Protein AF-A0A8H8RIP3-F1 (afdb_monomer_lite)

Secondary structure (DSSP, 8-state):
--SSSSHHHHHHHHHSS-------EEEEEE--SHHHHHHHHHHTTSTT--TTTEEEEEEESS-TT-STTTSS--EEETTSS-TTTHHHHHHHHHHHHHHTTHHHHS--EE--EEEEEE---PPP--S-------------PPPPP---------SPPPGGGTTS-GGGEEEEEEEE-TTTEEE--HHHHHHHHHHHHHTTT-EEEE--

Organism: NCBI:txid602034

Structure (mmCIF, N/CA/C/O backbone):
data_AF-A0A8H8RIP3-F1
#
_entry.id   AF-A0A8H8RIP3-F1
#
loop_
_atom_site.group_PDB
_atom_site.id
_atom_site.type_symbol
_atom_site.label_atom_id
_atom_site.label_alt_id
_atom_site.label_comp_id
_atom_site.label_asym_id
_atom_site.label_entity_id
_atom_site.label_seq_id
_atom_site.pdbx_PDB_ins_code
_atom_site.Cartn_x
_atom_site.Cartn_y
_atom_site.Cartn_z
_atom_site.occupancy
_atom_site.B_iso_or_equiv
_atom_site.auth_seq_id
_atom_site.auth_comp_id
_atom_site.auth_asym_id
_atom_site.auth_atom_id
_atom_site.pdbx_PDB_model_num
ATOM 1 N N . LEU A 1 1 ? 0.221 -29.973 61.304 1.00 43.28 1 LEU A N 1
ATOM 2 C CA . LEU A 1 1 ? 0.291 -28.494 61.340 1.00 43.28 1 LEU A CA 1
ATOM 3 C C . LEU A 1 1 ? 1.099 -27.935 60.151 1.00 43.28 1 LEU A C 1
ATOM 5 O O . LEU A 1 1 ? 1.978 -27.122 60.361 1.00 43.28 1 LEU A O 1
ATOM 9 N N . TYR A 1 2 ? 0.837 -28.376 58.910 1.00 36.09 2 TYR A N 1
ATOM 10 C CA . TYR A 1 2 ? 1.529 -27.854 57.708 1.00 36.09 2 TYR A CA 1
ATOM 11 C C . TYR A 1 2 ? 0.673 -27.900 56.422 1.00 36.09 2 TYR A C 1
ATOM 13 O O . TYR A 1 2 ? 1.186 -27.667 55.337 1.00 36.09 2 TYR A O 1
ATOM 21 N N . LEU A 1 3 ? -0.639 -28.165 56.531 1.00 36.94 3 LEU A N 1
ATOM 22 C CA . LEU A 1 3 ? -1.555 -28.206 55.375 1.00 36.94 3 LEU A CA 1
ATOM 23 C C . LEU A 1 3 ? -2.680 -27.153 55.438 1.00 36.94 3 LEU A C 1
ATOM 25 O O . LEU A 1 3 ? -3.457 -27.027 54.504 1.00 36.94 3 LEU A O 1
ATOM 29 N N . PHE A 1 4 ? -2.748 -26.351 56.507 1.00 36.22 4 PHE A N 1
ATOM 30 C CA . PHE A 1 4 ? -3.805 -25.343 56.697 1.00 36.22 4 PHE A CA 1
ATOM 31 C C . PHE A 1 4 ? -3.356 -23.889 56.456 1.00 36.22 4 PHE A C 1
ATOM 33 O O . PHE A 1 4 ? -4.164 -22.980 56.596 1.00 36.22 4 PHE A O 1
ATOM 40 N N . ILE A 1 5 ? -2.097 -23.650 56.064 1.00 45.91 5 ILE A N 1
ATOM 41 C CA . ILE A 1 5 ? -1.542 -22.287 55.903 1.00 45.91 5 ILE A CA 1
ATOM 42 C C . ILE A 1 5 ? -1.341 -21.892 54.422 1.00 45.91 5 ILE A C 1
ATOM 44 O O . ILE A 1 5 ? -1.165 -20.718 54.119 1.00 45.91 5 ILE A O 1
ATOM 48 N N . ILE A 1 6 ? -1.441 -22.825 53.465 1.00 45.97 6 ILE A N 1
ATOM 49 C CA . ILE A 1 6 ? -1.168 -22.530 52.039 1.00 45.97 6 ILE A CA 1
ATOM 50 C C . ILE A 1 6 ? -2.419 -22.041 51.276 1.00 45.97 6 ILE A C 1
ATOM 52 O O . ILE A 1 6 ? -2.308 -21.311 50.294 1.00 45.97 6 ILE A O 1
ATOM 56 N N . ILE A 1 7 ? -3.624 -22.364 51.753 1.00 49.09 7 ILE A N 1
ATOM 57 C CA . ILE A 1 7 ? -4.881 -22.013 51.068 1.00 49.09 7 ILE A CA 1
ATOM 58 C C . ILE A 1 7 ? -5.239 -20.506 51.146 1.00 49.09 7 ILE A C 1
ATOM 60 O O . ILE A 1 7 ? -5.716 -19.979 50.140 1.00 49.09 7 ILE A O 1
ATOM 64 N N . PRO A 1 8 ? -4.964 -19.747 52.231 1.00 48.91 8 PRO A N 1
ATOM 65 C CA . PRO A 1 8 ? -5.301 -18.320 52.267 1.00 48.91 8 PRO A CA 1
ATOM 66 C C . PRO A 1 8 ? -4.415 -17.460 51.359 1.00 48.91 8 PRO A C 1
ATOM 68 O O . PRO A 1 8 ? -4.855 -16.411 50.899 1.00 48.91 8 PRO A O 1
ATOM 71 N N . HIS A 1 9 ? -3.176 -17.884 51.079 1.00 45.03 9 HIS A N 1
ATOM 72 C CA . HIS A 1 9 ? -2.252 -17.062 50.296 1.00 45.03 9 HIS A CA 1
ATOM 73 C C . HIS A 1 9 ? -2.533 -17.150 48.791 1.00 45.03 9 HIS A C 1
ATOM 75 O O . HIS A 1 9 ? -2.486 -16.135 48.105 1.00 45.03 9 HIS A O 1
ATOM 81 N N . ILE A 1 10 ? -2.945 -18.323 48.299 1.00 49.78 10 ILE A N 1
ATOM 82 C CA . ILE A 1 10 ? -3.313 -18.519 46.888 1.00 49.78 10 ILE A CA 1
ATOM 83 C C . ILE A 1 10 ? -4.629 -17.796 46.551 1.00 49.78 10 ILE A C 1
ATOM 85 O O . ILE A 1 10 ? -4.747 -17.208 45.477 1.00 49.78 10 ILE A O 1
ATOM 89 N N . LEU A 1 11 ? -5.592 -17.750 47.481 1.00 46.31 11 LEU A N 1
ATOM 90 C CA . LEU A 1 11 ? -6.822 -16.969 47.294 1.00 46.31 11 LEU A CA 1
ATOM 91 C C . LEU A 1 11 ? -6.587 -15.453 47.372 1.00 46.31 11 LEU A C 1
ATOM 93 O O . LEU A 1 11 ? -7.218 -14.707 46.628 1.00 46.31 11 LEU A O 1
ATOM 97 N N . TYR A 1 12 ? -5.652 -14.982 48.203 1.00 46.78 12 TYR A N 1
ATOM 98 C CA . TYR A 1 12 ? -5.356 -13.548 48.304 1.00 46.78 12 TYR A CA 1
ATOM 99 C C . TYR A 1 12 ? -4.603 -13.010 47.075 1.00 46.78 12 TYR A C 1
ATOM 101 O O . TYR A 1 12 ? -4.860 -11.892 46.635 1.00 46.78 12 TYR A O 1
ATOM 109 N N . THR A 1 13 ? -3.733 -13.814 46.453 1.00 45.19 13 THR A N 1
ATOM 110 C CA . THR A 1 13 ? -3.074 -13.438 45.190 1.00 45.19 13 THR A CA 1
ATOM 111 C C . THR A 1 13 ? -4.041 -13.472 43.998 1.00 45.19 13 THR A C 1
ATOM 113 O O . THR A 1 13 ? -3.915 -12.641 43.103 1.00 45.19 13 THR A O 1
ATOM 116 N N . ALA A 1 14 ? -5.054 -14.349 44.007 1.00 47.16 14 ALA A N 1
ATOM 117 C CA . ALA A 1 14 ? -6.097 -14.389 42.974 1.00 47.16 14 ALA A CA 1
ATOM 118 C C . ALA A 1 14 ? -7.125 -13.239 43.081 1.00 47.16 14 ALA A C 1
ATOM 120 O O . ALA A 1 14 ? -7.702 -12.840 42.073 1.00 47.16 14 ALA A O 1
ATOM 121 N N . LEU A 1 15 ? -7.330 -12.670 44.277 1.00 45.34 15 LEU A N 1
ATOM 122 C CA . LEU A 1 15 ? -8.179 -11.485 44.484 1.00 45.34 15 LEU A CA 1
ATOM 123 C C . LEU A 1 15 ? -7.449 -10.144 44.270 1.00 45.34 15 LEU A C 1
ATOM 125 O O . LEU A 1 15 ? -8.106 -9.116 44.125 1.00 45.34 15 LEU A O 1
ATOM 129 N N . LEU A 1 16 ? -6.110 -10.141 44.227 1.00 46.44 16 LEU A N 1
ATOM 130 C CA . LEU A 1 16 ? -5.286 -8.947 43.977 1.00 46.44 16 LEU A CA 1
ATOM 131 C C . LEU A 1 16 ? -4.827 -8.779 42.525 1.00 46.44 16 LEU A C 1
ATOM 133 O O . LEU A 1 16 ? -4.276 -7.732 42.187 1.00 46.44 16 LEU A O 1
ATOM 137 N N . THR A 1 17 ? -5.189 -9.691 41.621 1.00 44.69 17 THR A N 1
ATOM 138 C CA . THR A 1 17 ? -5.585 -9.265 40.272 1.00 44.69 17 THR A CA 1
ATOM 139 C C . THR A 1 17 ? -6.930 -8.565 40.385 1.00 44.69 17 THR A C 1
ATOM 141 O O . THR A 1 17 ? -7.955 -9.055 39.919 1.00 44.69 17 THR A O 1
ATOM 144 N N . SER A 1 18 ? -6.910 -7.402 41.046 1.00 45.53 18 SER A N 1
ATOM 145 C CA . SER A 1 18 ? -7.866 -6.347 40.787 1.00 45.53 18 SER A CA 1
ATOM 146 C C . SER A 1 18 ? -7.909 -6.245 39.276 1.00 45.53 18 SER A C 1
ATOM 148 O O . SER A 1 18 ? -6.928 -5.868 38.629 1.00 45.53 18 SER A O 1
ATOM 150 N N . THR A 1 19 ? -9.021 -6.694 38.710 1.00 51.41 19 THR A N 1
ATOM 151 C CA . THR A 1 19 ? -9.497 -6.201 37.440 1.00 51.41 19 THR A CA 1
ATOM 152 C C . THR A 1 19 ? -9.507 -4.690 37.614 1.00 51.41 19 THR A C 1
ATOM 154 O O . THR A 1 19 ? -10.487 -4.134 38.105 1.00 51.41 19 THR A O 1
ATOM 157 N N . MET A 1 20 ? -8.389 -4.022 37.308 1.00 54.53 20 MET A N 1
ATOM 158 C CA . MET A 1 20 ? -8.428 -2.609 36.996 1.00 54.53 20 MET A CA 1
ATOM 159 C C . MET A 1 20 ? -9.410 -2.563 35.844 1.00 54.53 20 MET A C 1
ATOM 161 O O . MET A 1 20 ? -9.073 -2.976 34.732 1.00 54.53 20 MET A O 1
ATOM 165 N N . ALA A 1 21 ? -10.661 -2.220 36.158 1.00 58.78 21 ALA A N 1
ATOM 166 C CA . ALA A 1 21 ? -11.685 -1.977 35.170 1.00 58.78 21 ALA A CA 1
ATOM 167 C C . ALA A 1 21 ? -11.014 -1.057 34.157 1.00 58.78 21 ALA A C 1
ATOM 169 O O . ALA A 1 21 ? -10.489 -0.011 34.540 1.00 58.78 21 ALA A O 1
ATOM 170 N N . SER A 1 22 ? -10.846 -1.528 32.920 1.00 69.69 22 SER A N 1
ATOM 171 C CA . SER A 1 22 ? -10.045 -0.774 31.968 1.00 69.69 22 SER A CA 1
ATOM 172 C C . SER A 1 22 ? -10.778 0.537 31.722 1.00 69.69 22 SER A C 1
ATOM 174 O O . SER A 1 22 ? -11.867 0.530 31.150 1.00 69.69 22 SER A O 1
ATOM 176 N N . GLU A 1 23 ? -10.214 1.632 32.226 1.00 82.81 23 GLU A N 1
ATOM 177 C CA . GLU A 1 23 ? -10.814 2.957 32.120 1.00 82.81 23 GLU A CA 1
ATOM 178 C C . GLU A 1 23 ? -11.164 3.270 30.663 1.00 82.81 23 GLU A C 1
ATOM 180 O O . GLU A 1 23 ? -10.394 2.893 29.770 1.00 82.81 23 GLU A O 1
ATOM 185 N N . PRO A 1 24 ? -12.284 3.963 30.396 1.00 92.44 24 PRO A N 1
ATOM 186 C CA . PRO A 1 24 ? -12.620 4.377 29.047 1.00 92.44 24 PRO A CA 1
ATOM 187 C C . PRO A 1 24 ? -11.463 5.141 28.389 1.00 92.44 24 PRO A C 1
ATOM 189 O O . PRO A 1 24 ? -10.873 6.041 28.992 1.00 92.44 24 PRO A O 1
ATOM 192 N N . ARG A 1 25 ? -11.125 4.803 27.13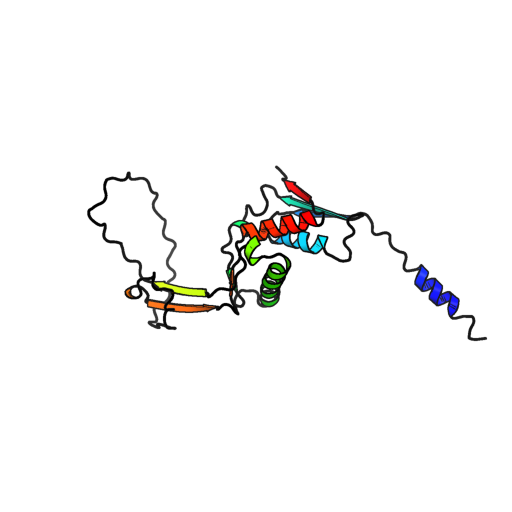8 1.00 94.50 25 ARG A N 1
ATOM 193 C CA . ARG A 1 25 ? -10.029 5.450 26.392 1.00 94.50 25 ARG A CA 1
ATOM 194 C C . ARG A 1 25 ? -10.494 5.956 25.041 1.00 94.50 25 ARG A C 1
ATOM 196 O O . ARG A 1 25 ? -11.087 5.221 24.261 1.00 94.50 25 ARG A O 1
ATOM 203 N N . ASN A 1 26 ? -10.124 7.190 24.730 1.00 96.31 26 ASN A N 1
ATOM 204 C CA . ASN A 1 26 ? -10.329 7.778 23.413 1.00 96.31 26 ASN A CA 1
ATOM 205 C C . ASN A 1 26 ? -8.970 7.920 22.727 1.00 96.31 26 ASN A C 1
ATOM 207 O O . ASN A 1 26 ? -8.120 8.683 23.184 1.00 96.31 26 ASN A O 1
ATOM 211 N N . ILE A 1 27 ? -8.755 7.160 21.655 1.00 97.31 27 ILE A N 1
ATOM 212 C CA . ILE A 1 27 ? -7.523 7.173 20.867 1.00 97.31 27 ILE A CA 1
ATOM 213 C C . ILE A 1 27 ? -7.784 7.993 19.607 1.00 97.31 27 ILE A C 1
ATOM 215 O O . ILE A 1 27 ? -8.621 7.633 18.779 1.00 97.31 27 ILE A O 1
ATOM 219 N N . VAL A 1 28 ? -7.056 9.094 19.456 1.00 97.88 28 VAL A N 1
ATOM 220 C CA . VAL A 1 28 ? -7.146 9.958 18.276 1.00 97.88 28 VAL A CA 1
ATOM 221 C C . VAL A 1 28 ? -5.868 9.812 17.461 1.00 97.88 28 VAL A C 1
ATOM 223 O O . VAL A 1 28 ? -4.770 10.020 17.972 1.00 97.88 28 VAL A O 1
ATOM 226 N N . ILE A 1 29 ? -6.018 9.441 16.194 1.00 98.19 29 ILE A N 1
ATOM 227 C CA . ILE A 1 29 ? -4.931 9.291 15.228 1.00 98.19 29 ILE A CA 1
ATOM 228 C C . ILE A 1 29 ? -4.989 10.488 14.286 1.00 98.19 29 ILE A C 1
ATOM 230 O O . ILE A 1 29 ? -5.973 10.659 13.570 1.00 98.19 29 ILE A O 1
ATOM 234 N N . ILE A 1 30 ? -3.943 11.312 14.292 1.00 97.50 30 ILE A N 1
ATOM 235 C CA . ILE A 1 30 ? -3.851 12.499 13.437 1.00 97.50 30 ILE A CA 1
ATOM 236 C C . ILE A 1 30 ? -3.173 12.116 12.119 1.00 97.50 30 ILE A C 1
ATOM 238 O O . ILE A 1 30 ? -1.995 11.759 12.104 1.00 97.50 30 ILE A O 1
ATOM 242 N N . GLY A 1 31 ? -3.921 12.206 11.022 1.00 97.25 31 GLY A N 1
ATOM 243 C CA . GLY A 1 31 ? -3.466 11.930 9.662 1.00 97.25 31 GLY A CA 1
ATOM 244 C C . GLY A 1 31 ? -4.113 10.686 9.048 1.00 97.25 31 GLY A C 1
ATOM 245 O O . GLY A 1 31 ? -3.949 9.565 9.528 1.00 97.25 31 GLY A O 1
ATOM 246 N N . GLY A 1 32 ? -4.782 10.880 7.912 1.00 97.50 32 GLY A N 1
ATOM 247 C CA . GLY A 1 32 ? -5.432 9.855 7.090 1.00 97.50 32 GLY A CA 1
ATOM 248 C C . GLY A 1 32 ? -4.507 9.191 6.065 1.00 97.50 32 GLY A C 1
ATOM 249 O O . GLY A 1 32 ? -4.971 8.701 5.036 1.00 97.50 32 GLY A O 1
ATOM 250 N N . GLY A 1 33 ? -3.193 9.221 6.298 1.00 98.38 33 GLY A N 1
ATOM 251 C CA . GLY A 1 33 ? -2.198 8.519 5.483 1.00 98.38 33 GLY A CA 1
ATOM 252 C C . GLY A 1 33 ? -2.060 7.046 5.872 1.00 98.38 33 GLY A C 1
ATOM 253 O O . GLY A 1 33 ? -2.702 6.574 6.812 1.00 98.38 33 GLY A O 1
ATOM 254 N N . ILE A 1 34 ? -1.174 6.316 5.185 1.00 98.19 34 ILE A N 1
ATOM 255 C CA . ILE A 1 34 ? -1.037 4.867 5.392 1.00 98.19 34 ILE A CA 1
ATOM 256 C C . ILE A 1 34 ? -0.670 4.513 6.834 1.00 98.19 34 ILE A C 1
ATOM 258 O O . ILE A 1 34 ? -1.244 3.582 7.377 1.00 98.19 34 ILE A O 1
ATOM 262 N N . ILE A 1 35 ? 0.204 5.292 7.482 1.00 98.12 35 ILE A N 1
ATOM 263 C CA . ILE A 1 35 ? 0.600 5.061 8.879 1.00 98.12 35 ILE A CA 1
ATOM 264 C C . ILE A 1 35 ? -0.593 5.202 9.828 1.00 98.12 35 ILE A C 1
ATOM 266 O O . ILE A 1 35 ? -0.771 4.371 10.716 1.00 98.12 35 ILE A O 1
ATOM 270 N N . GLY A 1 36 ? -1.433 6.222 9.638 1.00 98.31 36 GLY A N 1
ATOM 271 C CA . GLY A 1 36 ? -2.620 6.414 10.470 1.00 98.31 36 GLY A CA 1
ATOM 272 C C . GLY A 1 36 ? -3.662 5.318 10.243 1.00 98.31 36 GLY A C 1
ATOM 273 O O . GLY A 1 36 ? -4.177 4.738 11.199 1.00 98.31 36 GLY A O 1
ATOM 274 N N . CYS A 1 37 ? -3.907 4.966 8.980 1.00 98.50 37 CYS A N 1
ATOM 275 C CA . CYS A 1 37 ? -4.878 3.938 8.609 1.00 98.50 37 CYS A CA 1
ATOM 276 C C . CYS A 1 37 ? -4.460 2.538 9.086 1.00 98.50 37 CYS A C 1
ATOM 278 O O . CYS A 1 37 ? -5.285 1.806 9.631 1.00 98.50 37 CYS A O 1
ATOM 280 N N . THR A 1 38 ? -3.183 2.162 8.949 1.00 98.50 38 THR A N 1
ATOM 281 C CA . THR A 1 38 ? -2.686 0.870 9.450 1.00 98.50 38 THR A CA 1
ATOM 282 C C . THR A 1 38 ? -2.640 0.835 10.974 1.00 98.50 38 THR A C 1
ATOM 284 O O . THR A 1 38 ? -2.994 -0.184 11.562 1.00 98.50 38 THR A O 1
ATOM 287 N N . SER A 1 39 ? -2.298 1.948 11.634 1.00 98.56 39 SER A N 1
ATOM 288 C CA . SER A 1 39 ? -2.378 2.048 13.097 1.00 98.56 39 SER A CA 1
ATOM 289 C C . SER A 1 39 ? -3.802 1.785 13.588 1.00 98.56 39 SER A C 1
ATOM 291 O O . SER A 1 39 ? -4.000 0.961 14.477 1.00 98.56 39 SER A O 1
ATOM 293 N N . ALA A 1 40 ? -4.811 2.409 12.972 1.00 98.50 40 ALA A N 1
ATOM 294 C CA . ALA A 1 40 ? -6.214 2.162 13.303 1.00 98.50 40 ALA A CA 1
ATOM 295 C C . ALA A 1 40 ? -6.627 0.702 13.038 1.00 98.50 40 ALA A C 1
ATOM 297 O O . ALA A 1 40 ? -7.287 0.077 13.872 1.00 98.50 40 ALA A O 1
ATOM 298 N N . TYR A 1 41 ? -6.203 0.136 11.905 1.00 98.62 41 TYR A N 1
ATOM 299 C CA . TYR A 1 41 ? -6.467 -1.258 11.548 1.00 98.62 41 TYR A CA 1
ATOM 300 C C . TYR A 1 41 ? -5.936 -2.241 12.600 1.00 98.62 41 TYR A C 1
ATOM 302 O O . TYR A 1 41 ? -6.672 -3.131 13.029 1.00 98.62 41 TYR A O 1
ATOM 310 N N . PHE A 1 42 ? -4.688 -2.075 13.047 1.00 98.50 42 PHE A N 1
ATOM 311 C CA . PHE A 1 42 ? -4.096 -2.968 14.045 1.00 98.50 42 PHE A CA 1
ATOM 312 C C . PHE A 1 42 ? -4.631 -2.703 15.454 1.00 98.50 42 PHE A C 1
ATOM 31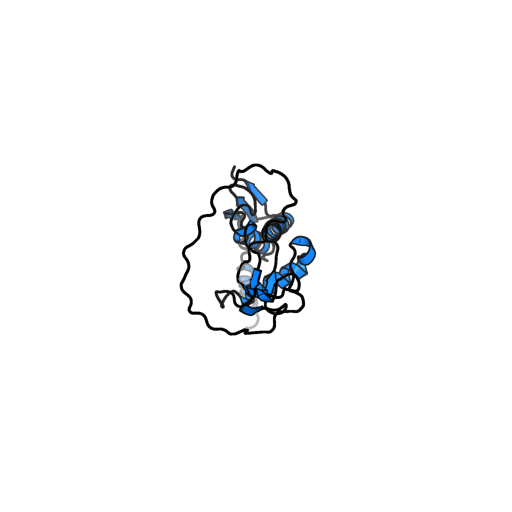4 O O . PHE A 1 42 ? -4.852 -3.653 16.201 1.00 98.50 42 PHE A O 1
ATOM 321 N N . LEU A 1 43 ? -4.908 -1.445 15.816 1.00 98.12 43 LEU A N 1
ATOM 322 C CA . LEU A 1 43 ? -5.485 -1.113 17.121 1.00 98.12 43 LEU A CA 1
ATOM 323 C C . LEU A 1 43 ? -6.884 -1.708 17.299 1.00 98.12 43 LEU A C 1
ATOM 325 O O . LEU A 1 43 ? -7.161 -2.271 18.352 1.00 98.12 43 LEU A O 1
ATOM 329 N N . THR A 1 44 ? -7.736 -1.662 16.271 1.00 97.81 44 THR A N 1
ATOM 330 C CA . THR A 1 44 ? -9.083 -2.272 16.316 1.00 97.81 44 THR A CA 1
ATOM 331 C C . THR A 1 44 ? -9.067 -3.799 16.452 1.00 97.81 44 THR A C 1
ATOM 333 O O . THR A 1 44 ? -10.079 -4.393 16.809 1.00 97.81 44 THR A O 1
ATOM 336 N N . ARG A 1 45 ? -7.925 -4.445 16.194 1.00 97.12 45 ARG A N 1
ATOM 337 C CA . ARG A 1 45 ? -7.727 -5.904 16.282 1.00 97.12 45 ARG A CA 1
ATOM 338 C C . ARG A 1 45 ? -6.835 -6.317 17.452 1.00 97.12 45 ARG A C 1
ATOM 340 O O . ARG A 1 45 ? -6.522 -7.495 17.607 1.00 97.12 45 ARG A O 1
ATOM 347 N N . HIS A 1 46 ? -6.393 -5.364 18.266 1.00 96.56 46 HIS A N 1
ATOM 348 C CA . HIS A 1 46 ? -5.509 -5.650 19.383 1.00 96.56 46 HIS A CA 1
ATOM 349 C C . HIS A 1 46 ? -6.277 -6.389 20.500 1.00 96.56 46 HIS A C 1
ATOM 351 O O . HIS A 1 46 ? -7.389 -5.977 20.821 1.00 96.56 46 HIS A O 1
ATOM 357 N N . PRO A 1 47 ? -5.705 -7.408 21.175 1.00 96.19 47 PRO A N 1
ATOM 358 C CA . PRO A 1 47 ? -6.403 -8.148 22.238 1.00 96.19 47 PRO A CA 1
ATOM 359 C C . PRO A 1 47 ? -6.901 -7.285 23.407 1.00 96.19 47 PRO A C 1
ATOM 361 O O . PRO A 1 47 ? -7.864 -7.634 24.077 1.00 96.19 47 PRO A O 1
ATOM 364 N N . ALA A 1 48 ? -6.245 -6.146 23.653 1.00 93.81 48 ALA A N 1
ATOM 365 C CA . ALA A 1 48 ? -6.661 -5.176 24.671 1.00 93.81 48 ALA A CA 1
ATOM 366 C C . ALA A 1 48 ? -7.682 -4.137 24.166 1.00 93.81 48 ALA A C 1
ATOM 368 O O . ALA A 1 48 ? -8.081 -3.255 24.924 1.00 93.81 48 ALA A O 1
ATOM 369 N N . PHE A 1 49 ? -8.075 -4.169 22.891 1.00 93.88 49 PHE A N 1
ATOM 370 C CA . PHE A 1 49 ? -9.112 -3.285 22.375 1.00 93.88 49 PHE A CA 1
ATOM 371 C C . PHE A 1 49 ? -10.488 -3.815 22.778 1.00 93.88 49 PHE A C 1
ATOM 373 O O . PHE A 1 49 ? -10.889 -4.905 22.384 1.00 93.88 49 PHE A O 1
ATOM 380 N N . ASN A 1 50 ? -11.215 -3.031 23.575 1.00 93.81 50 ASN A N 1
ATOM 381 C CA . ASN A 1 50 ? -12.584 -3.325 23.962 1.00 93.81 50 ASN A CA 1
ATOM 382 C C . ASN A 1 50 ? -13.487 -2.229 23.382 1.00 93.81 50 ASN A C 1
ATOM 384 O O . ASN A 1 50 ? -13.443 -1.114 23.896 1.00 93.81 50 ASN A O 1
ATOM 388 N N . PRO A 1 51 ? -14.325 -2.506 22.370 1.00 92.88 51 PRO A N 1
ATOM 389 C CA . PRO A 1 51 ? -15.162 -1.485 21.735 1.00 92.88 51 PRO A CA 1
ATOM 390 C C . PRO A 1 51 ? -16.229 -0.881 22.666 1.00 92.88 51 PRO A C 1
ATOM 392 O O . PRO A 1 51 ? -16.803 0.152 22.337 1.00 92.88 51 PRO A O 1
ATOM 395 N N . SER A 1 52 ? -16.490 -1.486 23.833 1.00 93.69 52 SER A N 1
ATOM 396 C CA . SER A 1 52 ? -17.389 -0.917 24.852 1.00 93.69 52 SER A CA 1
ATOM 397 C C . SER A 1 52 ? -16.712 0.146 25.725 1.00 93.69 52 SER A C 1
ATOM 399 O O . SER A 1 52 ? -17.399 0.919 26.385 1.00 93.69 52 SER A O 1
ATOM 401 N N . LEU A 1 53 ? -15.375 0.175 25.758 1.00 95.06 53 LEU A N 1
ATOM 402 C CA . LEU A 1 53 ? -14.582 1.056 26.629 1.00 95.06 53 LEU A CA 1
ATOM 403 C C . LEU A 1 53 ? -13.633 1.956 25.830 1.00 95.06 53 LEU A C 1
ATOM 405 O O . LEU A 1 53 ? -13.297 3.056 26.261 1.00 95.06 53 LEU A O 1
ATOM 409 N N . HIS A 1 54 ? -13.187 1.507 24.663 1.00 95.75 54 HIS A N 1
ATOM 410 C CA . HIS A 1 54 ? -12.203 2.182 23.835 1.00 95.75 54 HIS A CA 1
ATOM 411 C C . HIS A 1 54 ? -12.843 2.679 22.540 1.00 95.75 54 HIS A C 1
ATOM 413 O O . HIS A 1 54 ? -13.579 1.955 21.874 1.00 95.75 54 HIS A O 1
ATO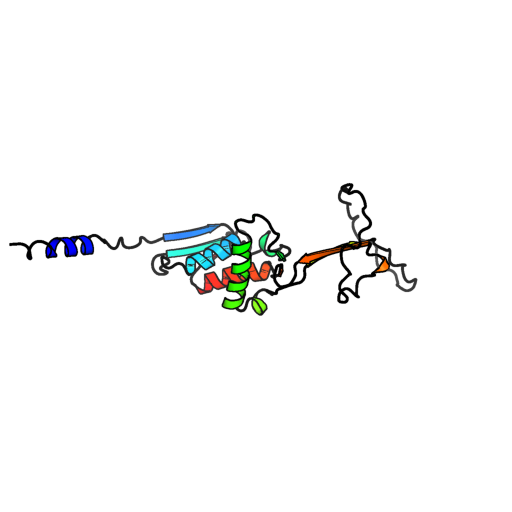M 419 N N . SER A 1 55 ? -12.500 3.901 22.143 1.00 97.12 55 SER A N 1
ATOM 420 C CA . SER A 1 55 ? -12.849 4.463 20.842 1.00 97.12 55 SER A CA 1
ATOM 421 C C . SER A 1 55 ? -11.586 4.833 20.063 1.00 97.12 55 SER A C 1
ATOM 423 O O . SER A 1 55 ? -10.586 5.252 20.647 1.00 97.12 55 SER A O 1
ATOM 425 N N . ILE A 1 56 ? -11.620 4.661 18.739 1.00 98.38 56 ILE A N 1
ATOM 426 C CA . ILE A 1 56 ? -10.538 5.054 17.827 1.00 98.38 56 ILE A CA 1
ATOM 427 C C . ILE A 1 56 ? -11.120 6.005 16.785 1.00 98.38 56 ILE A C 1
ATOM 429 O O . ILE A 1 56 ? -12.093 5.661 16.114 1.00 98.38 56 ILE A O 1
ATOM 433 N N . THR A 1 57 ? -10.521 7.186 16.641 1.00 98.12 57 THR A N 1
ATOM 434 C CA . THR A 1 57 ? -10.903 8.180 15.629 1.00 98.12 57 THR A CA 1
ATOM 435 C C . THR A 1 57 ? -9.692 8.561 14.788 1.00 98.12 57 THR A C 1
ATOM 437 O O . THR A 1 57 ? -8.691 9.029 15.326 1.00 98.12 57 THR A O 1
ATOM 440 N N . ILE A 1 58 ? -9.789 8.387 13.472 1.00 98.38 58 ILE A N 1
ATOM 441 C CA . ILE A 1 58 ? -8.844 8.935 12.495 1.00 98.38 58 ILE A CA 1
ATOM 442 C C . ILE A 1 58 ? -9.307 10.354 12.158 1.00 98.38 58 ILE A C 1
ATOM 444 O O . ILE A 1 58 ? -10.410 10.535 11.640 1.00 98.38 58 ILE A O 1
ATOM 448 N N . LEU A 1 59 ? -8.481 11.351 12.460 1.00 97.56 59 LEU A N 1
ATOM 449 C CA . LEU A 1 59 ? -8.727 12.749 12.123 1.00 97.56 59 LEU A CA 1
ATOM 450 C C . LEU A 1 59 ? -7.825 13.150 10.956 1.00 97.56 59 LEU A C 1
ATOM 452 O O . LEU A 1 59 ? -6.601 13.102 11.068 1.00 97.56 59 LEU A O 1
ATOM 456 N N . GLU A 1 60 ? -8.427 13.556 9.846 1.00 96.31 60 GLU A N 1
ATOM 457 C CA . GLU A 1 60 ? -7.729 14.029 8.650 1.00 96.31 60 GLU A CA 1
ATOM 458 C C . GLU A 1 60 ? -8.283 15.402 8.260 1.00 96.31 60 GLU A C 1
ATOM 460 O O . GLU A 1 60 ? -9.481 15.642 8.367 1.00 96.31 60 GLU A O 1
ATOM 465 N N . ALA A 1 61 ? -7.415 16.321 7.837 1.00 94.69 61 ALA A N 1
ATOM 466 C CA . ALA A 1 61 ? -7.833 17.670 7.464 1.00 94.69 61 ALA A CA 1
ATOM 467 C C . ALA A 1 61 ? -8.576 17.697 6.125 1.00 94.69 61 ALA A C 1
ATOM 469 O O . ALA A 1 61 ? -9.398 18.572 5.896 1.00 94.69 61 ALA A O 1
ATOM 470 N N . THR A 1 62 ? -8.256 16.764 5.232 1.00 93.25 62 THR A N 1
ATOM 471 C CA . THR A 1 62 ? -8.789 16.717 3.869 1.00 93.25 62 THR A CA 1
ATOM 472 C C . THR A 1 62 ? -9.593 15.438 3.646 1.00 93.25 62 THR A C 1
ATOM 474 O O . THR A 1 62 ? -10.726 15.315 4.095 1.00 93.25 62 THR A O 1
ATOM 477 N N . SER A 1 63 ? -9.009 14.447 2.982 1.00 94.75 63 SER A N 1
ATOM 478 C CA . SER A 1 63 ? -9.592 13.127 2.790 1.00 94.75 63 SER A CA 1
ATOM 479 C C . SER A 1 63 ? -8.540 12.059 3.050 1.00 94.75 63 SER A C 1
ATOM 481 O O . SER A 1 63 ? -7.339 12.294 2.883 1.00 94.75 63 SER A O 1
ATOM 483 N N . ILE A 1 64 ? -8.987 10.856 3.413 1.00 97.38 64 ILE A N 1
ATOM 484 C CA . ILE A 1 64 ? -8.098 9.696 3.523 1.00 97.38 64 ILE A CA 1
ATOM 485 C C . ILE A 1 64 ? -7.288 9.553 2.226 1.00 97.38 64 ILE A C 1
ATOM 487 O O . ILE A 1 64 ? -7.821 9.700 1.125 1.00 97.38 64 ILE A O 1
ATOM 491 N N . ALA A 1 65 ? -5.988 9.293 2.372 1.00 96.8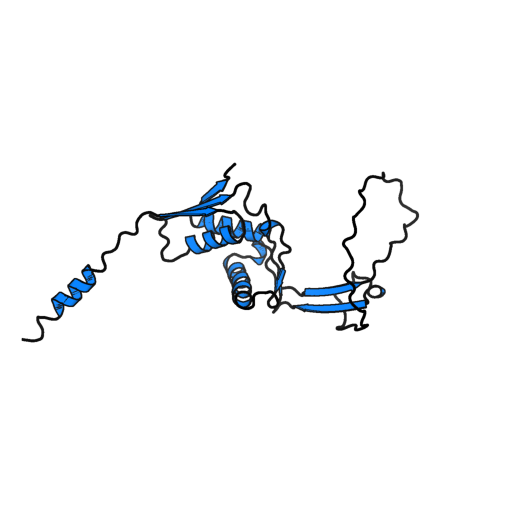8 65 ALA A N 1
ATOM 492 C CA . ALA A 1 65 ? -5.040 9.112 1.276 1.00 96.88 65 ALA A CA 1
ATOM 493 C C . ALA A 1 65 ? -4.849 10.315 0.317 1.00 96.88 65 ALA A C 1
ATOM 495 O O . ALA A 1 65 ? -4.270 10.134 -0.751 1.00 96.88 65 ALA A O 1
ATOM 496 N N . SER A 1 66 ? -5.251 11.544 0.660 1.00 95.75 66 SER A N 1
ATOM 497 C CA . SER A 1 66 ? -5.082 12.726 -0.220 1.00 95.75 66 SER A CA 1
ATOM 498 C C . SER A 1 66 ? -3.618 13.169 -0.428 1.00 95.75 66 SER A C 1
ATOM 500 O O . SER A 1 66 ? -3.279 13.816 -1.428 1.00 95.75 66 SER A O 1
ATOM 502 N N . GLY A 1 67 ? -2.750 12.844 0.535 1.00 95.06 67 GLY A N 1
ATOM 503 C CA . GLY A 1 67 ? -1.351 13.263 0.591 1.00 95.06 67 GLY A CA 1
ATOM 504 C C . GLY A 1 67 ? -0.366 12.261 -0.019 1.00 95.06 67 GLY A C 1
ATOM 505 O O . GLY A 1 67 ? -0.646 11.585 -1.009 1.00 95.06 67 GLY A O 1
ATOM 506 N N . ALA A 1 68 ? 0.817 12.157 0.596 1.00 96.81 68 ALA A N 1
ATOM 507 C CA . ALA A 1 68 ? 1.925 11.336 0.099 1.00 96.81 68 ALA A CA 1
ATOM 508 C C . ALA A 1 68 ? 1.546 9.858 -0.105 1.00 96.81 68 ALA A C 1
ATOM 510 O O . ALA A 1 68 ? 1.912 9.263 -1.114 1.00 96.81 68 ALA A O 1
ATOM 511 N N . SER A 1 69 ? 0.780 9.267 0.820 1.00 97.31 69 SER A N 1
ATOM 512 C CA . SER A 1 69 ? 0.445 7.838 0.768 1.00 97.31 69 SER A CA 1
ATOM 513 C C . SER A 1 69 ? -0.446 7.452 -0.410 1.00 97.31 69 SER A C 1
ATOM 515 O O . SER A 1 69 ? -0.272 6.363 -0.940 1.00 97.31 69 SER A O 1
ATOM 517 N N . GLY A 1 70 ? -1.366 8.315 -0.855 1.00 96.81 70 GLY A N 1
ATOM 518 C CA . GLY A 1 70 ? -2.194 8.010 -2.026 1.00 96.81 70 GLY A CA 1
ATOM 519 C C . GLY A 1 70 ? -1.500 8.272 -3.359 1.00 96.81 70 GLY A C 1
ATOM 520 O O . GLY A 1 70 ? -1.881 7.679 -4.363 1.00 96.81 70 GLY A O 1
ATOM 521 N N . LYS A 1 71 ? -0.464 9.120 -3.360 1.00 97.31 71 LYS A N 1
ATOM 522 C CA . LYS A 1 71 ? 0.272 9.563 -4.557 1.00 97.31 71 LYS A CA 1
ATOM 523 C C . LYS A 1 71 ? 1.634 8.876 -4.743 1.00 97.31 71 LYS A C 1
ATOM 525 O O . LYS A 1 71 ? 2.391 9.259 -5.629 1.00 97.31 71 LYS A O 1
ATOM 530 N N . ALA A 1 72 ? 1.974 7.903 -3.897 1.00 96.69 72 ALA A N 1
ATOM 531 C CA . ALA A 1 72 ? 3.231 7.161 -3.992 1.00 96.69 72 ALA A CA 1
ATOM 532 C C . ALA A 1 72 ? 3.296 6.269 -5.254 1.00 96.69 72 ALA A C 1
ATOM 534 O O . ALA A 1 72 ? 2.288 6.033 -5.914 1.00 96.69 72 ALA A O 1
ATOM 535 N N . GLY A 1 73 ? 4.481 5.727 -5.568 1.00 96.56 73 GLY A N 1
ATOM 536 C CA . GLY A 1 73 ? 4.679 4.821 -6.716 1.00 96.56 73 GLY A CA 1
ATOM 537 C C . GLY A 1 73 ? 4.255 3.361 -6.479 1.00 96.56 73 GLY A C 1
ATOM 538 O O . GLY A 1 73 ? 4.071 2.604 -7.429 1.00 96.56 73 GLY A O 1
ATOM 539 N N . GLY A 1 74 ? 4.098 2.950 -5.215 1.00 97.31 74 GLY A N 1
ATOM 540 C CA . GLY A 1 74 ? 3.538 1.643 -4.846 1.00 97.31 74 GLY A CA 1
ATOM 541 C C . GLY A 1 74 ? 4.447 0.426 -5.021 1.00 97.31 74 GLY A C 1
ATOM 542 O O . GLY A 1 74 ? 3.976 -0.691 -4.829 1.00 97.31 74 GLY A O 1
ATOM 543 N N . LEU A 1 75 ? 5.724 0.618 -5.363 1.00 98.06 75 LEU A N 1
ATOM 544 C CA . LEU A 1 75 ? 6.715 -0.457 -5.419 1.00 98.06 75 LEU A CA 1
ATOM 545 C C . LEU A 1 75 ? 7.135 -0.887 -4.005 1.00 98.06 75 LEU A C 1
ATOM 547 O O . LEU A 1 75 ? 7.477 -0.055 -3.165 1.00 98.06 75 LEU A O 1
ATOM 551 N N . LEU A 1 76 ? 7.156 -2.195 -3.778 1.00 97.94 76 LEU A N 1
ATOM 552 C CA . LEU A 1 76 ? 7.689 -2.862 -2.597 1.00 97.94 76 LEU A CA 1
ATOM 553 C C . LEU A 1 76 ? 8.921 -3.659 -3.018 1.00 97.94 76 LEU A C 1
ATOM 555 O O . LEU A 1 76 ? 8.874 -4.392 -4.006 1.00 97.94 76 LEU A O 1
ATOM 559 N N . ALA A 1 77 ? 10.005 -3.551 -2.259 1.00 97.25 77 ALA A N 1
ATOM 560 C CA . ALA A 1 77 ? 11.256 -4.212 -2.593 1.00 97.25 77 ALA A CA 1
ATOM 561 C C . ALA A 1 77 ? 12.016 -4.650 -1.343 1.00 97.25 77 ALA A C 1
ATOM 563 O O . ALA A 1 77 ? 12.154 -3.871 -0.401 1.00 97.25 77 ALA A O 1
ATOM 564 N N . LEU A 1 78 ? 12.559 -5.869 -1.357 1.00 97.31 78 LEU A N 1
ATOM 565 C CA . LEU A 1 78 ? 13.430 -6.367 -0.287 1.00 97.31 78 LEU A CA 1
ATOM 566 C C . LEU A 1 78 ? 14.794 -5.661 -0.234 1.00 97.31 78 LEU A C 1
ATOM 568 O O . LEU A 1 78 ? 15.447 -5.700 0.800 1.00 97.31 78 LEU A O 1
ATOM 572 N N . TRP A 1 79 ? 15.202 -4.996 -1.316 1.00 94.81 79 TRP A N 1
ATOM 573 C CA . TRP A 1 79 ? 16.412 -4.166 -1.384 1.00 94.81 79 TRP A CA 1
ATOM 574 C C . TRP A 1 79 ? 16.180 -2.705 -0.960 1.00 94.81 79 TRP A C 1
ATOM 576 O O . TRP A 1 79 ? 17.069 -1.868 -1.118 1.00 94.81 79 TRP A O 1
ATOM 586 N N . ALA A 1 80 ? 14.985 -2.368 -0.461 1.00 95.06 80 ALA A N 1
ATOM 587 C CA . ALA A 1 80 ? 14.712 -1.055 0.118 1.00 95.06 80 ALA A CA 1
ATOM 588 C C . ALA A 1 80 ? 15.454 -0.856 1.457 1.00 95.06 80 ALA A C 1
ATOM 590 O O . ALA A 1 80 ? 16.081 -1.770 1.980 1.00 95.06 80 ALA A O 1
ATOM 591 N N . TYR A 1 81 ? 15.332 0.339 2.040 1.00 92.75 81 TYR A N 1
ATOM 592 C CA . TYR A 1 81 ? 15.952 0.720 3.315 1.00 92.75 81 TYR A CA 1
ATOM 593 C C . TYR A 1 81 ? 14.891 1.290 4.283 1.00 92.75 81 TYR A C 1
ATOM 595 O O . TYR A 1 81 ? 13.952 1.940 3.809 1.00 92.75 81 TYR A O 1
ATOM 603 N N . PRO A 1 82 ? 15.015 1.124 5.620 1.00 95.81 82 PRO A N 1
ATOM 604 C CA . PRO A 1 82 ? 16.080 0.428 6.351 1.00 95.81 82 PRO A CA 1
ATOM 605 C C . PRO A 1 82 ? 15.887 -1.087 6.480 1.00 95.81 82 PRO A C 1
ATOM 607 O O . PRO A 1 82 ? 14.780 -1.577 6.702 1.00 95.81 82 PRO A O 1
ATOM 610 N N . ASP A 1 83 ? 16.995 -1.824 6.456 1.00 90.81 83 ASP A N 1
ATOM 611 C CA . ASP A 1 83 ? 17.024 -3.296 6.467 1.00 90.81 83 ASP A CA 1
ATOM 612 C C . ASP A 1 83 ? 16.351 -3.914 7.700 1.00 90.81 83 ASP A C 1
ATOM 614 O O . ASP A 1 83 ? 15.838 -5.029 7.644 1.00 90.81 83 ASP A O 1
ATOM 618 N N . CYS A 1 84 ? 16.303 -3.186 8.820 1.00 95.00 84 CYS A N 1
ATOM 619 C CA . CYS A 1 84 ? 15.679 -3.672 10.049 1.00 95.00 84 CYS A CA 1
ATOM 620 C C . CYS A 1 84 ? 14.150 -3.802 9.955 1.00 95.00 84 CYS A C 1
ATOM 622 O O . CYS A 1 84 ? 13.568 -4.588 10.701 1.00 95.00 84 CYS A O 1
ATOM 624 N N . ILE A 1 85 ? 13.490 -3.061 9.055 1.00 95.94 85 ILE A N 1
ATOM 625 C CA . ILE A 1 85 ? 12.026 -3.087 8.906 1.00 95.94 85 ILE A CA 1
ATOM 626 C C . ILE A 1 85 ? 11.573 -3.679 7.573 1.00 95.94 85 ILE A C 1
ATOM 628 O O . ILE A 1 85 ? 10.462 -4.200 7.485 1.00 95.94 85 ILE A O 1
ATOM 632 N N . VAL A 1 86 ? 12.414 -3.629 6.540 1.00 96.88 86 VAL A N 1
ATOM 633 C CA . VAL A 1 86 ? 12.043 -4.016 5.172 1.00 96.88 86 VAL A CA 1
ATOM 634 C C . VAL A 1 86 ? 11.554 -5.467 5.066 1.00 96.88 86 VAL A C 1
ATOM 636 O O . VAL A 1 86 ? 10.450 -5.652 4.549 1.00 96.88 86 VAL A O 1
ATOM 639 N N . PRO A 1 87 ? 12.245 -6.491 5.609 1.00 96.44 87 PRO A N 1
ATOM 640 C CA . PRO A 1 87 ? 11.763 -7.872 5.529 1.00 96.44 87 PRO A CA 1
ATOM 641 C C . PRO A 1 87 ? 10.420 -8.076 6.239 1.00 96.44 87 PRO A C 1
ATOM 643 O O . PRO A 1 87 ? 9.558 -8.813 5.758 1.00 96.44 87 PRO A O 1
ATOM 646 N N . LEU A 1 88 ? 10.222 -7.396 7.374 1.00 97.31 88 LEU A N 1
ATOM 647 C CA . LEU A 1 88 ? 8.982 -7.467 8.148 1.00 97.31 88 LEU A CA 1
ATOM 648 C C . LEU A 1 88 ? 7.827 -6.804 7.392 1.00 97.31 88 LEU A C 1
ATOM 650 O O . LEU A 1 88 ? 6.762 -7.399 7.252 1.00 97.31 88 LEU A O 1
ATOM 654 N N . SER A 1 89 ? 8.058 -5.601 6.866 1.00 95.94 89 SER A N 1
ATOM 655 C CA . SER A 1 89 ? 7.076 -4.844 6.090 1.00 95.94 89 SER A CA 1
ATOM 656 C C . SER A 1 89 ? 6.686 -5.580 4.808 1.00 95.94 89 SER A C 1
ATOM 658 O O . SER A 1 89 ? 5.498 -5.728 4.526 1.00 95.94 89 SER A O 1
ATOM 660 N N . TYR A 1 90 ? 7.659 -6.097 4.051 1.00 97.81 90 TYR A N 1
ATOM 661 C CA . TYR A 1 90 ? 7.401 -6.811 2.799 1.00 97.81 90 TYR A CA 1
ATOM 662 C C . TYR A 1 90 ? 6.528 -8.051 3.026 1.00 97.81 90 TYR A C 1
ATOM 664 O O . TYR A 1 90 ? 5.505 -8.219 2.359 1.00 97.81 90 TYR A O 1
ATOM 672 N N . ARG A 1 91 ? 6.879 -8.877 4.024 1.00 98.06 91 ARG A N 1
ATOM 673 C CA . ARG A 1 91 ? 6.079 -10.046 4.416 1.00 98.06 91 ARG A CA 1
ATOM 674 C C . ARG A 1 91 ? 4.662 -9.645 4.830 1.00 98.06 91 ARG A C 1
ATOM 676 O O . ARG A 1 91 ? 3.702 -10.259 4.372 1.00 98.06 91 ARG A O 1
ATOM 683 N N . LEU A 1 92 ? 4.523 -8.592 5.635 1.00 98.19 92 LEU A N 1
ATOM 684 C CA . LEU A 1 92 ? 3.220 -8.140 6.121 1.00 98.19 92 LEU A CA 1
ATOM 685 C C . LEU A 1 92 ? 2.290 -7.672 4.989 1.00 98.19 92 LEU A C 1
ATOM 687 O O . LEU A 1 92 ? 1.092 -7.936 5.043 1.00 98.19 92 LEU A O 1
ATOM 691 N N . HIS A 1 93 ? 2.811 -7.026 3.940 1.00 98.31 93 HIS A N 1
ATOM 692 C CA . HIS A 1 93 ? 1.988 -6.659 2.778 1.00 98.31 93 HIS A CA 1
ATOM 693 C C . HIS A 1 93 ? 1.410 -7.895 2.072 1.00 98.31 93 HIS A C 1
ATOM 695 O O . HIS A 1 93 ? 0.249 -7.869 1.663 1.00 98.31 93 HIS A O 1
ATOM 701 N N . ALA A 1 94 ? 2.189 -8.978 1.963 1.00 98.25 94 ALA A N 1
ATOM 702 C CA . ALA A 1 94 ? 1.723 -10.245 1.398 1.00 98.25 94 ALA A CA 1
ATOM 703 C C . ALA A 1 94 ? 0.658 -10.911 2.287 1.00 98.25 94 ALA A C 1
ATOM 705 O O . ALA A 1 94 ? -0.357 -11.397 1.787 1.00 98.25 94 ALA A O 1
ATOM 706 N N . GLU A 1 95 ? 0.866 -10.902 3.607 1.00 98.56 95 GLU A N 1
ATOM 707 C CA . GLU A 1 95 ? -0.079 -11.447 4.589 1.00 98.56 95 GLU A CA 1
ATOM 708 C C . GLU A 1 95 ? -1.418 -10.699 4.555 1.00 98.56 95 GLU A C 1
ATOM 710 O O . GLU A 1 95 ? -2.460 -11.331 4.397 1.00 98.56 95 GLU A O 1
ATOM 715 N N . LEU A 1 96 ? -1.396 -9.362 4.591 1.00 98.56 96 LEU A N 1
ATOM 716 C CA . LEU A 1 96 ? -2.605 -8.537 4.493 1.00 98.56 96 LEU A CA 1
ATOM 717 C C . LEU A 1 96 ? -3.327 -8.733 3.158 1.00 98.56 96 LEU A C 1
ATOM 719 O O . LEU A 1 96 ? -4.557 -8.762 3.119 1.00 98.56 96 LEU A O 1
ATOM 723 N N . ALA A 1 97 ? -2.581 -8.880 2.060 1.00 98.56 97 ALA A N 1
ATOM 724 C CA . ALA A 1 97 ? -3.178 -9.133 0.756 1.00 98.56 97 ALA A CA 1
ATOM 725 C C . ALA A 1 97 ? -3.868 -10.498 0.699 1.00 98.56 97 ALA A C 1
ATOM 727 O O . ALA A 1 97 ? -4.949 -10.611 0.126 1.00 98.56 97 ALA A O 1
ATOM 728 N N . LYS A 1 98 ? -3.286 -11.521 1.325 1.00 98.69 98 LYS A N 1
ATOM 729 C CA . LYS A 1 98 ? -3.926 -12.830 1.459 1.00 98.69 98 LYS A CA 1
ATOM 730 C C . LYS A 1 98 ? -5.172 -12.767 2.345 1.00 98.69 98 LYS A C 1
ATOM 732 O O . LYS A 1 98 ? -6.167 -13.405 2.023 1.00 98.69 98 LYS A O 1
ATOM 737 N N . GLU A 1 99 ? -5.116 -12.021 3.445 1.00 98.56 99 GLU A N 1
ATOM 738 C CA . GLU A 1 99 ? -6.208 -11.921 4.420 1.00 98.56 99 GLU A CA 1
ATOM 739 C C . GLU A 1 99 ? -7.438 -11.187 3.859 1.00 98.56 99 GLU A C 1
ATOM 741 O O . GLU A 1 99 ? -8.563 -11.618 4.096 1.00 98.56 99 GLU A O 1
ATOM 746 N N . HIS A 1 100 ? -7.237 -10.117 3.079 1.00 98.44 100 HIS A N 1
ATOM 747 C CA . HIS A 1 100 ? -8.313 -9.199 2.661 1.00 98.44 100 HIS A CA 1
ATOM 748 C C . HIS A 1 100 ? -8.552 -9.136 1.150 1.00 98.44 100 HIS A C 1
ATOM 750 O O . HIS A 1 100 ? -9.091 -8.143 0.656 1.00 98.44 100 HIS A O 1
ATOM 756 N N . ASP A 1 101 ? -8.139 -10.169 0.410 1.00 98.50 101 ASP A N 1
ATOM 757 C CA . ASP A 1 101 ? -8.236 -10.215 -1.058 1.00 98.50 101 ASP A CA 1
ATOM 758 C C . ASP A 1 101 ? -7.561 -8.995 -1.723 1.00 98.50 101 ASP A C 1
ATOM 760 O O . ASP A 1 101 ? -8.087 -8.330 -2.618 1.00 98.50 101 ASP A O 1
ATOM 764 N N . GLY A 1 102 ? -6.361 -8.656 -1.247 1.00 98.62 102 GLY A N 1
ATOM 765 C CA . GLY A 1 102 ? -5.614 -7.464 -1.646 1.00 98.62 102 GLY A CA 1
ATOM 766 C C . GLY A 1 102 ? -5.221 -7.433 -3.121 1.00 98.62 102 GLY A C 1
ATOM 767 O O . GLY A 1 102 ? -5.011 -6.348 -3.663 1.00 98.62 102 GLY A O 1
ATOM 768 N N . ALA A 1 103 ? -5.175 -8.588 -3.794 1.00 98.50 103 ALA A N 1
ATOM 769 C CA . ALA A 1 103 ? -4.999 -8.656 -5.244 1.00 98.50 103 ALA A CA 1
ATOM 770 C C . ALA A 1 103 ? -6.138 -7.928 -5.972 1.00 98.50 103 ALA A C 1
ATOM 772 O O . ALA A 1 103 ? -5.888 -7.109 -6.854 1.00 98.50 103 ALA A O 1
ATOM 773 N N . LYS A 1 104 ? -7.383 -8.149 -5.542 1.00 98.62 104 LYS A N 1
ATOM 774 C CA . LYS A 1 104 ? -8.554 -7.440 -6.062 1.00 98.62 104 LYS A CA 1
ATOM 775 C C . LYS A 1 104 ? -8.706 -6.054 -5.443 1.00 98.62 104 LYS A C 1
ATOM 777 O O . LYS A 1 104 ? -9.028 -5.099 -6.143 1.00 98.62 104 LYS A O 1
ATOM 782 N N . ARG A 1 105 ? -8.492 -5.940 -4.131 1.00 98.44 105 ARG A N 1
ATOM 783 C CA . ARG A 1 105 ? -8.858 -4.749 -3.358 1.00 98.44 105 ARG A CA 1
ATOM 784 C C . ARG A 1 105 ? -7.899 -3.574 -3.553 1.00 98.44 105 ARG A C 1
ATOM 786 O O . ARG A 1 105 ? -8.339 -2.434 -3.644 1.00 98.44 105 ARG A O 1
ATOM 793 N N . TRP A 1 106 ? -6.597 -3.838 -3.652 1.00 98.69 106 TRP A N 1
ATOM 794 C CA . TRP A 1 106 ? -5.579 -2.802 -3.860 1.00 98.69 106 TRP A CA 1
ATOM 795 C C . TRP A 1 106 ? -4.487 -3.208 -4.854 1.00 98.69 106 TRP A C 1
ATOM 797 O O . TRP A 1 106 ? -3.405 -2.616 -4.873 1.00 98.69 106 TRP A O 1
ATOM 807 N N . GLY A 1 107 ? -4.757 -4.200 -5.702 1.00 98.50 107 GLY A N 1
ATOM 808 C CA . GLY A 1 107 ? -3.858 -4.589 -6.783 1.00 98.50 107 GLY A CA 1
ATOM 809 C C . GLY A 1 107 ? -2.530 -5.180 -6.315 1.00 98.50 107 GLY A C 1
ATOM 810 O O . GLY A 1 107 ? -1.544 -5.022 -7.038 1.00 98.50 107 GLY A O 1
ATOM 811 N N . TYR A 1 108 ? -2.474 -5.801 -5.127 1.00 98.75 108 TYR A N 1
ATOM 812 C CA . TYR A 1 108 ? -1.256 -6.474 -4.668 1.00 98.75 108 TYR A CA 1
ATOM 813 C C . TYR A 1 108 ? -0.840 -7.559 -5.660 1.00 98.75 108 TYR A C 1
ATOM 815 O O . TYR A 1 108 ? -1.617 -8.462 -5.968 1.00 98.75 108 TYR A O 1
ATOM 823 N N . ARG A 1 109 ? 0.400 -7.482 -6.136 1.00 98.50 109 ARG A N 1
ATOM 824 C CA . ARG A 1 109 ? 0.986 -8.466 -7.049 1.00 98.50 109 ARG A CA 1
ATOM 825 C C . ARG A 1 109 ? 2.495 -8.512 -6.889 1.00 98.50 109 ARG A C 1
ATOM 827 O O . ARG A 1 109 ? 3.131 -7.474 -6.722 1.00 98.50 109 ARG A O 1
ATOM 834 N N . ALA A 1 110 ? 3.061 -9.707 -6.970 1.00 98.25 110 ALA A N 1
ATOM 835 C CA . ALA A 1 110 ? 4.493 -9.875 -7.159 1.00 98.25 110 ALA A CA 1
ATOM 836 C C . ALA A 1 110 ? 4.868 -9.446 -8.588 1.00 98.25 110 ALA A C 1
ATOM 838 O O . ALA A 1 110 ? 4.104 -9.699 -9.520 1.00 98.25 110 ALA A O 1
ATOM 839 N N . VAL A 1 111 ? 5.999 -8.762 -8.764 1.00 97.31 111 VAL A N 1
ATOM 840 C CA . VAL A 1 111 ? 6.395 -8.190 -10.065 1.00 97.31 111 VAL A CA 1
ATOM 841 C C . VAL A 1 111 ? 7.881 -8.376 -10.321 1.00 97.31 111 VAL A C 1
ATOM 843 O O . VAL A 1 111 ? 8.670 -8.423 -9.379 1.00 97.31 111 VAL A O 1
ATOM 846 N N . HIS A 1 112 ? 8.263 -8.413 -11.595 1.00 95.75 112 HIS A N 1
ATOM 847 C CA . HIS A 1 112 ? 9.634 -8.120 -12.001 1.00 95.75 112 HIS A CA 1
ATOM 848 C C . HIS A 1 112 ? 9.895 -6.613 -11.899 1.00 95.75 112 HIS A C 1
ATOM 850 O O . HIS A 1 112 ? 8.996 -5.792 -12.091 1.00 95.75 112 HIS A O 1
ATOM 856 N N . CYS A 1 113 ? 11.133 -6.243 -11.593 1.00 95.50 113 CYS A N 1
ATOM 857 C CA . CYS A 1 113 ? 11.578 -4.860 -11.534 1.00 95.50 113 CYS A CA 1
ATOM 858 C C . CYS A 1 113 ? 12.929 -4.751 -12.237 1.00 95.50 113 CYS A C 1
ATOM 860 O O . CYS A 1 113 ? 13.841 -5.520 -11.950 1.00 95.50 113 CYS A O 1
ATOM 862 N N . GLY A 1 114 ? 13.074 -3.783 -13.137 1.00 93.12 114 GLY A N 1
ATOM 863 C CA . GLY A 1 114 ? 14.322 -3.532 -13.847 1.00 93.12 114 GLY A CA 1
ATOM 864 C C . GLY A 1 114 ? 14.576 -2.043 -14.028 1.00 93.12 114 GLY A C 1
ATOM 865 O O . GLY A 1 114 ? 13.648 -1.235 -14.008 1.00 93.12 114 GLY A O 1
ATOM 866 N N . SER A 1 115 ? 15.846 -1.691 -14.202 1.00 92.69 115 SER A N 1
ATOM 867 C CA . SER A 1 115 ? 16.293 -0.345 -14.550 1.00 92.69 115 SER A CA 1
ATOM 868 C C . SER A 1 115 ? 16.838 -0.357 -15.972 1.00 92.69 115 SER A C 1
ATOM 870 O O . SER A 1 115 ? 17.688 -1.184 -16.300 1.00 92.69 115 SER A O 1
ATOM 872 N N . ILE A 1 116 ? 16.360 0.566 -16.805 1.00 90.62 116 ILE A N 1
ATOM 873 C CA . ILE A 1 116 ? 16.784 0.722 -18.199 1.00 90.62 116 ILE A CA 1
ATOM 874 C C . ILE A 1 116 ? 17.392 2.104 -18.358 1.00 90.62 116 ILE A C 1
ATOM 876 O O . ILE A 1 116 ? 16.768 3.101 -17.992 1.00 90.62 116 ILE A O 1
ATOM 880 N N . ASP A 1 117 ? 18.559 2.158 -18.989 1.00 90.88 117 ASP A N 1
ATOM 881 C CA . ASP A 1 117 ? 19.073 3.398 -19.536 1.00 90.88 117 ASP A CA 1
ATOM 882 C C . ASP A 1 117 ? 19.003 3.364 -21.069 1.00 90.88 117 ASP A C 1
ATOM 884 O O . ASP A 1 117 ? 19.560 2.476 -21.728 1.00 90.88 117 ASP A O 1
ATOM 888 N N . ALA A 1 118 ? 18.327 4.358 -21.645 1.00 90.50 118 ALA A N 1
ATOM 889 C CA . ALA A 1 118 ? 18.092 4.452 -23.080 1.00 90.50 118 ALA A CA 1
ATOM 890 C C . ALA A 1 118 ? 18.306 5.875 -23.610 1.00 90.50 118 ALA A C 1
ATOM 892 O O . ALA A 1 118 ? 18.215 6.871 -22.886 1.00 90.50 118 ALA A O 1
ATOM 893 N N . LYS A 1 119 ? 18.598 5.984 -24.907 1.00 89.94 119 LYS A N 1
ATOM 894 C CA . LYS A 1 119 ? 18.688 7.263 -25.613 1.00 89.94 119 LYS A CA 1
ATOM 895 C C . LYS A 1 119 ? 17.349 7.572 -26.280 1.00 89.94 119 LYS A C 1
ATOM 897 O O . LYS A 1 119 ? 16.955 6.881 -27.209 1.00 89.94 119 LYS A O 1
ATOM 902 N N . GLY A 1 120 ? 16.690 8.646 -25.848 1.00 88.50 120 GLY A N 1
ATOM 903 C CA . GLY A 1 120 ? 15.467 9.120 -26.499 1.00 88.50 120 GLY A CA 1
ATOM 904 C C . GLY A 1 120 ? 15.704 9.495 -27.966 1.00 88.50 120 GLY A C 1
ATOM 905 O O . GLY A 1 120 ? 16.685 10.177 -28.286 1.00 88.50 120 GLY A O 1
ATOM 906 N N . LYS A 1 121 ? 14.796 9.062 -28.842 1.00 82.56 121 LYS A N 1
ATOM 907 C CA . LYS A 1 121 ? 14.720 9.461 -30.252 1.00 82.56 121 LYS A CA 1
ATOM 908 C C . LYS A 1 121 ? 13.553 10.436 -30.418 1.00 82.56 121 LYS A C 1
ATOM 910 O O . LYS A 1 121 ? 12.519 10.263 -29.778 1.00 82.56 121 LYS A O 1
ATOM 915 N N . LYS A 1 122 ? 13.721 11.470 -31.246 1.00 82.12 122 LYS A N 1
ATOM 916 C CA . LYS A 1 122 ? 12.564 12.232 -31.727 1.00 82.12 122 LYS A CA 1
ATOM 917 C C . LYS A 1 122 ? 11.825 11.330 -32.707 1.00 82.12 122 LYS A C 1
ATOM 919 O O . LYS A 1 122 ? 12.475 10.746 -33.570 1.00 82.12 122 LYS A O 1
ATOM 924 N N . LEU A 1 123 ? 10.514 11.195 -32.538 1.00 78.06 123 LEU A N 1
ATOM 925 C CA . LEU A 1 123 ? 9.689 10.665 -33.613 1.00 78.06 123 LEU A CA 1
ATOM 926 C C . LEU A 1 123 ? 9.778 11.683 -34.751 1.00 78.06 123 LEU A C 1
ATOM 928 O O . LEU A 1 123 ? 9.655 12.882 -34.503 1.00 78.06 123 LEU A O 1
ATOM 932 N N . GLU A 1 124 ? 10.111 11.222 -35.952 1.00 74.38 124 GLU A N 1
ATOM 933 C CA . GLU A 1 124 ? 9.973 12.062 -37.136 1.00 74.38 124 GLU A CA 1
ATOM 934 C C . GLU A 1 124 ? 8.482 12.357 -37.280 1.00 74.38 124 GLU A C 1
ATOM 936 O O . GLU A 1 124 ? 7.665 11.430 -37.248 1.00 74.38 124 GLU A O 1
ATOM 941 N N . ASP A 1 125 ? 8.126 13.640 -37.348 1.00 61.56 125 ASP A N 1
ATOM 942 C CA . ASP A 1 125 ? 6.751 14.041 -37.602 1.00 61.56 125 ASP A CA 1
ATOM 943 C C . ASP A 1 125 ? 6.349 13.397 -38.932 1.00 61.56 125 ASP A C 1
ATOM 945 O O . ASP A 1 125 ? 6.913 13.707 -39.981 1.00 61.56 125 ASP A O 1
ATOM 949 N N . SER A 1 126 ? 5.416 12.442 -38.902 1.00 53.84 126 SER A N 1
ATOM 950 C CA . SER A 1 126 ? 4.774 12.021 -40.143 1.00 53.84 126 SER A CA 1
ATOM 951 C C . SER A 1 126 ? 4.110 13.263 -40.720 1.00 53.84 126 SER A C 1
ATOM 953 O O . SER A 1 126 ? 3.236 13.830 -40.068 1.00 53.84 126 SER A O 1
ATOM 955 N N . GLU A 1 127 ? 4.503 13.673 -41.927 1.00 50.16 127 GLU A N 1
ATOM 956 C CA . GLU A 1 127 ? 3.987 14.843 -42.663 1.00 50.16 127 GLU A CA 1
ATOM 957 C C . GLU A 1 127 ? 2.482 14.752 -43.023 1.00 50.16 127 GLU A C 1
ATOM 959 O O . GLU A 1 127 ? 2.014 15.395 -43.953 1.00 50.16 127 GLU A O 1
ATOM 964 N N . ASN A 1 128 ? 1.691 13.970 -42.284 1.00 52.97 128 ASN A N 1
ATOM 965 C CA . ASN A 1 128 ? 0.250 13.831 -42.431 1.00 52.97 128 ASN A CA 1
ATOM 966 C C . ASN A 1 128 ? -0.437 13.963 -41.062 1.00 52.97 128 ASN A C 1
ATOM 968 O O . ASN A 1 128 ? -0.837 12.970 -40.455 1.00 52.97 128 ASN A O 1
ATOM 972 N N . GLY A 1 129 ? -0.600 15.192 -40.573 1.00 42.19 129 GLY A N 1
ATOM 973 C CA . GLY A 1 129 ? -1.390 15.475 -39.375 1.00 42.19 129 GLY A CA 1
ATOM 974 C C . GLY A 1 129 ? -1.637 16.968 -39.213 1.00 42.19 129 GLY A C 1
ATOM 975 O O . GLY A 1 129 ? -0.698 17.720 -38.997 1.00 42.19 129 GLY A O 1
ATOM 976 N N . GLY A 1 130 ? -2.893 17.383 -39.387 1.00 46.41 130 GLY A N 1
ATOM 977 C CA . GLY A 1 130 ? -3.318 18.779 -39.422 1.00 46.41 130 GLY A CA 1
ATOM 978 C C . GLY A 1 130 ? -3.096 19.570 -38.132 1.00 46.41 130 GLY A C 1
ATOM 979 O O . GLY A 1 130 ? -2.760 19.033 -37.079 1.00 46.41 130 GLY A O 1
ATOM 980 N N . GLU A 1 131 ? -3.310 20.877 -38.270 1.00 42.19 131 GLU A N 1
ATOM 981 C CA . GLU A 1 131 ? -3.115 21.913 -37.259 1.00 42.19 131 GLU A CA 1
ATOM 982 C C . GLU A 1 131 ? -3.760 21.554 -35.909 1.00 42.19 131 GLU A C 1
ATOM 984 O O . GLU A 1 131 ? -4.979 21.413 -35.797 1.00 42.19 131 GLU A O 1
ATOM 989 N N . ILE A 1 132 ? -2.939 21.462 -34.859 1.00 43.28 132 ILE A N 1
ATOM 990 C CA . ILE A 1 132 ? -3.387 21.503 -33.465 1.00 43.28 132 ILE A CA 1
ATOM 991 C C . ILE A 1 132 ? -2.665 22.665 -32.781 1.00 43.28 132 ILE A C 1
ATOM 993 O O . ILE A 1 132 ? -1.449 22.809 -32.884 1.00 43.28 132 ILE A O 1
ATOM 997 N N . ALA A 1 133 ? -3.464 23.504 -32.122 1.00 42.91 133 ALA A N 1
ATOM 998 C CA . ALA A 1 133 ? -3.086 24.785 -31.545 1.00 42.91 133 ALA A CA 1
ATOM 999 C C . ALA A 1 133 ? -1.979 24.692 -30.479 1.00 42.91 133 ALA A C 1
ATOM 1001 O O . ALA A 1 133 ? -2.008 23.841 -29.587 1.00 42.91 133 ALA A O 1
ATOM 1002 N N . GLU A 1 134 ? -1.038 25.635 -30.566 1.00 42.47 134 GLU A N 1
ATOM 1003 C CA . GLU A 1 134 ? 0.070 25.844 -29.638 1.00 42.47 134 GLU A CA 1
ATOM 1004 C C . GLU A 1 134 ? -0.421 26.294 -28.255 1.00 42.47 134 GLU A C 1
ATOM 1006 O O . GLU A 1 134 ? -1.060 27.335 -28.099 1.00 42.47 134 GLU A O 1
ATOM 1011 N N . GLY A 1 135 ? -0.067 25.528 -27.225 1.00 46.25 135 GLY A N 1
ATOM 1012 C CA . GLY A 1 135 ? -0.289 25.907 -25.834 1.00 46.25 135 GLY A CA 1
ATOM 1013 C C . GLY A 1 135 ? 0.253 24.857 -24.872 1.00 46.25 135 GLY A C 1
ATOM 1014 O O . GLY A 1 135 ? -0.513 24.074 -24.320 1.00 46.25 135 GLY A O 1
ATOM 1015 N N . GLY A 1 136 ? 1.572 24.815 -24.673 1.00 40.12 136 GLY A N 1
ATOM 1016 C CA . GLY A 1 136 ? 2.201 23.903 -23.714 1.00 40.12 136 GLY A CA 1
ATOM 1017 C C . GLY A 1 136 ? 3.499 24.469 -23.149 1.00 40.12 136 GLY A C 1
ATOM 1018 O O . GLY A 1 136 ? 4.442 24.715 -23.895 1.00 40.12 136 GLY A O 1
ATOM 1019 N N . GLU A 1 137 ? 3.526 24.691 -21.835 1.00 47.03 137 GLU A N 1
ATOM 1020 C CA . GLU A 1 137 ? 4.641 25.300 -21.108 1.00 47.03 137 GLU A CA 1
ATOM 1021 C C . GLU A 1 137 ? 5.958 24.505 -21.190 1.00 47.03 137 GLU A C 1
ATOM 1023 O O . GLU A 1 137 ? 5.999 23.274 -21.260 1.00 47.03 137 GLU A O 1
ATOM 1028 N N . GLU A 1 138 ? 7.059 25.256 -21.148 1.00 39.31 138 GLU A N 1
ATOM 1029 C CA . GLU A 1 138 ? 8.435 24.791 -21.286 1.00 39.31 138 GLU A CA 1
ATOM 1030 C C . GLU A 1 138 ? 8.872 23.915 -20.092 1.00 39.31 138 GLU A C 1
ATOM 1032 O O . GLU A 1 138 ? 9.051 24.379 -18.963 1.00 39.31 138 GLU A O 1
ATOM 1037 N N . TRP A 1 139 ? 9.090 22.621 -20.345 1.00 42.53 139 TRP A N 1
ATOM 1038 C CA . TRP A 1 139 ? 9.594 21.663 -19.358 1.00 42.53 139 TRP A CA 1
ATOM 1039 C C . TRP A 1 139 ? 11.006 22.047 -18.871 1.00 42.53 139 TRP A C 1
ATOM 1041 O O . TRP A 1 139 ? 12.005 21.845 -19.570 1.00 42.53 139 TRP A O 1
ATOM 1051 N N . LYS A 1 140 ? 11.122 22.559 -17.637 1.00 43.38 140 LYS A N 1
ATOM 1052 C CA . LYS A 1 140 ? 12.416 22.883 -17.007 1.00 43.38 140 LYS A CA 1
ATOM 1053 C C . LYS A 1 140 ? 13.212 21.616 -16.676 1.00 43.38 140 LYS A C 1
ATOM 1055 O O . LYS A 1 140 ? 12.831 20.819 -15.822 1.00 43.38 140 LYS A O 1
ATOM 1060 N N . LYS A 1 141 ? 14.362 21.452 -17.339 1.00 40.38 141 LYS A N 1
ATOM 1061 C CA . LYS A 1 141 ? 15.306 20.341 -17.127 1.00 40.38 141 LYS A CA 1
ATOM 1062 C C . LYS A 1 141 ? 15.929 20.389 -15.728 1.00 40.38 141 LYS A C 1
ATOM 1064 O O . LYS A 1 141 ? 16.489 21.407 -15.331 1.00 40.38 141 LYS A O 1
ATOM 1069 N N . LEU A 1 142 ? 15.912 19.254 -15.030 1.00 34.69 142 LEU A N 1
ATOM 1070 C CA . LEU A 1 142 ? 16.686 19.040 -13.804 1.00 34.69 142 LEU A CA 1
ATOM 1071 C C . LEU A 1 142 ? 18.195 18.919 -14.120 1.00 34.69 142 LEU A C 1
ATOM 1073 O O . LEU A 1 142 ? 18.559 18.436 -15.200 1.00 34.69 142 LEU A O 1
ATOM 1077 N N . PRO A 1 143 ? 19.088 19.354 -13.209 1.00 33.47 143 PRO A N 1
ATOM 1078 C CA . PRO A 1 143 ? 20.528 19.322 -13.437 1.00 33.47 143 PRO A CA 1
ATOM 1079 C C . PRO A 1 143 ? 21.043 17.885 -13.563 1.00 33.47 143 PRO A C 1
ATOM 1081 O O . PRO A 1 143 ? 20.715 17.009 -12.766 1.00 33.47 143 PRO A O 1
ATOM 1084 N N . LYS A 1 144 ? 21.863 17.646 -14.592 1.00 37.81 144 LYS A N 1
ATOM 1085 C CA . LYS A 1 144 ? 22.434 16.331 -14.896 1.00 37.81 144 LYS A CA 1
ATOM 1086 C C . LYS A 1 144 ? 23.598 16.025 -13.956 1.00 37.81 144 LYS A C 1
ATOM 1088 O O . LYS A 1 144 ? 24.618 16.707 -13.987 1.00 37.81 144 LYS A O 1
ATOM 1093 N N . THR A 1 145 ? 23.478 14.958 -13.180 1.00 34.66 145 THR A N 1
ATOM 1094 C CA . THR A 1 145 ? 24.587 14.355 -12.435 1.00 34.66 145 THR A CA 1
ATOM 1095 C C . THR A 1 145 ? 25.530 13.644 -13.412 1.00 34.66 145 THR A C 1
ATOM 1097 O O . THR A 1 145 ? 25.109 12.802 -14.206 1.00 34.66 145 THR A O 1
ATOM 1100 N N . HIS A 1 146 ? 26.818 13.990 -13.389 1.00 37.44 146 HIS A N 1
ATOM 1101 C CA . HIS A 1 146 ? 27.836 13.375 -14.244 1.00 37.44 146 HIS A CA 1
ATOM 1102 C C . HIS A 1 146 ? 28.220 11.980 -13.725 1.00 37.44 146 HIS A C 1
ATOM 1104 O O . HIS A 1 146 ? 29.101 11.850 -12.880 1.00 37.44 146 HIS A O 1
ATOM 1110 N N . ILE A 1 147 ? 27.594 10.930 -14.260 1.00 41.84 147 ILE A N 1
ATOM 1111 C CA . ILE A 1 147 ? 28.016 9.537 -14.049 1.00 41.84 147 ILE A CA 1
ATOM 1112 C C . ILE A 1 147 ? 28.848 9.089 -15.263 1.00 41.84 147 ILE A C 1
ATOM 1114 O O . ILE A 1 147 ? 28.428 9.234 -16.413 1.00 41.84 147 ILE A O 1
ATOM 1118 N N . LYS A 1 148 ? 30.068 8.592 -15.018 1.00 34.81 148 LYS A N 1
ATOM 1119 C CA . LYS A 1 148 ? 30.988 8.099 -16.058 1.00 34.81 148 LYS A CA 1
ATOM 1120 C C . LYS A 1 148 ? 30.418 6.835 -16.723 1.00 34.81 148 LYS A C 1
ATOM 1122 O O . LYS A 1 148 ? 30.067 5.879 -16.042 1.00 34.81 148 LYS A O 1
ATOM 1127 N N . ARG A 1 149 ? 30.354 6.851 -18.061 1.00 43.53 149 ARG A N 1
ATOM 1128 C CA . ARG A 1 149 ? 29.853 5.775 -18.936 1.00 43.53 149 ARG A CA 1
ATOM 1129 C C . ARG A 1 149 ? 30.764 4.544 -18.907 1.00 43.53 149 ARG A C 1
ATOM 1131 O O . ARG A 1 149 ? 31.884 4.612 -19.406 1.00 43.53 149 ARG A O 1
ATOM 1138 N N . GLY A 1 150 ? 30.248 3.424 -18.409 1.00 39.34 150 GLY A N 1
ATOM 1139 C CA . GLY A 1 150 ? 30.723 2.077 -18.729 1.00 39.34 150 GLY A CA 1
ATOM 1140 C C . GLY A 1 150 ? 29.742 1.417 -19.699 1.00 39.34 150 GLY A C 1
ATOM 1141 O O . GLY A 1 150 ? 28.533 1.550 -19.528 1.00 39.34 150 GLY A O 1
ATOM 1142 N N . LYS A 1 151 ? 30.251 0.770 -20.751 1.00 42.56 151 LYS A N 1
ATOM 1143 C CA . LYS A 1 151 ? 29.451 -0.002 -21.709 1.00 42.56 151 LYS A CA 1
ATOM 1144 C C . LYS A 1 151 ? 29.352 -1.428 -21.168 1.00 42.56 151 LYS A C 1
ATOM 1146 O O . LYS A 1 151 ? 30.240 -2.236 -21.413 1.00 42.56 151 LYS A O 1
ATOM 1151 N N . THR A 1 152 ? 28.305 -1.704 -20.406 1.00 43.69 152 THR A N 1
ATOM 1152 C CA . THR A 1 152 ? 27.985 -3.050 -19.927 1.00 43.69 152 THR A CA 1
ATOM 1153 C C . THR A 1 152 ? 26.495 -3.250 -20.149 1.00 43.69 152 THR A C 1
ATOM 1155 O O . THR A 1 152 ? 25.682 -2.663 -19.443 1.00 43.69 152 THR A O 1
ATOM 1158 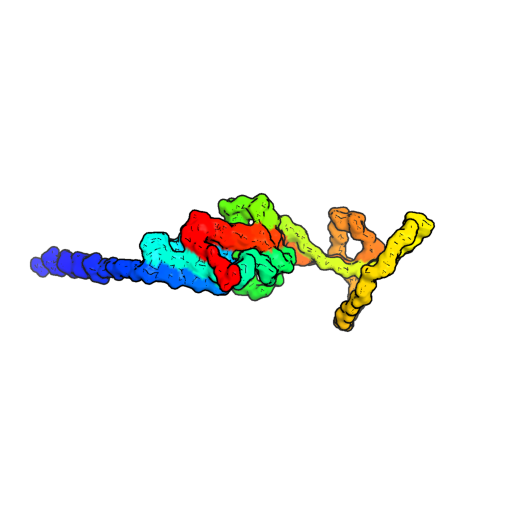N N . ILE A 1 153 ? 26.135 -4.046 -21.157 1.00 54.00 153 ILE A N 1
ATOM 1159 C CA . ILE A 1 153 ? 24.813 -4.677 -21.194 1.00 54.00 153 ILE A CA 1
ATOM 1160 C C . ILE A 1 153 ? 24.909 -5.747 -20.102 1.00 54.00 153 ILE A C 1
ATOM 1162 O O . ILE A 1 153 ? 25.544 -6.775 -20.312 1.00 54.00 153 ILE A O 1
ATOM 1166 N N . GLY A 1 154 ? 24.499 -5.382 -18.884 1.00 53.12 154 GLY A N 1
ATOM 1167 C CA . GLY A 1 154 ? 24.749 -6.158 -17.667 1.00 53.12 154 GLY A CA 1
ATOM 1168 C C . GLY A 1 154 ? 23.942 -7.449 -17.595 1.00 53.12 154 GLY A C 1
ATOM 1169 O O . GLY A 1 154 ? 24.435 -8.402 -17.014 1.00 53.12 154 GLY A O 1
ATOM 1170 N N . ASP A 1 155 ? 22.785 -7.484 -18.256 1.00 60.06 155 ASP A N 1
ATOM 1171 C CA . ASP A 1 155 ? 21.892 -8.633 -18.401 1.00 60.06 155 ASP A CA 1
ATOM 1172 C C . ASP A 1 155 ? 21.195 -8.548 -19.776 1.00 60.06 155 ASP A C 1
ATOM 1174 O O . ASP A 1 155 ? 21.051 -7.451 -20.334 1.00 60.06 155 ASP A O 1
ATOM 1178 N N . GLU A 1 156 ? 20.756 -9.680 -20.338 1.00 75.19 156 GLU A N 1
ATOM 1179 C CA . GLU A 1 156 ? 19.914 -9.682 -21.545 1.00 75.19 156 GLU A CA 1
ATOM 1180 C C . GLU A 1 156 ? 18.557 -9.026 -21.242 1.00 75.19 156 GLU A C 1
ATOM 1182 O O . GLU A 1 156 ? 17.938 -9.289 -20.211 1.00 75.19 156 GLU A O 1
ATOM 1187 N N . ILE A 1 157 ? 18.095 -8.143 -22.134 1.00 82.38 157 ILE A N 1
ATOM 1188 C CA . ILE A 1 157 ? 16.800 -7.465 -21.985 1.00 82.38 157 ILE A CA 1
ATOM 1189 C C . ILE A 1 157 ? 15.689 -8.527 -22.063 1.00 82.38 157 ILE A C 1
ATOM 1191 O O . ILE A 1 157 ? 15.675 -9.292 -23.031 1.00 82.38 157 ILE A O 1
ATOM 1195 N N . PRO A 1 158 ? 14.743 -8.572 -21.103 1.00 85.12 158 PRO A N 1
ATOM 1196 C CA . PRO A 1 158 ? 13.630 -9.511 -21.144 1.00 85.12 158 PRO A CA 1
ATOM 1197 C C . PRO A 1 158 ? 12.862 -9.435 -22.464 1.00 85.12 158 PRO A C 1
ATOM 1199 O O . PRO A 1 158 ? 12.508 -8.344 -22.914 1.00 85.12 158 PRO A O 1
ATOM 1202 N N . ALA A 1 159 ? 12.545 -10.595 -23.046 1.00 84.19 159 ALA A N 1
ATOM 1203 C CA . ALA A 1 159 ? 11.808 -10.685 -24.311 1.00 84.19 159 ALA A CA 1
ATOM 1204 C C . ALA A 1 159 ? 10.422 -10.012 -24.257 1.00 84.19 159 ALA A C 1
ATOM 1206 O O . ALA A 1 159 ? 9.899 -9.597 -25.283 1.00 84.19 159 ALA A O 1
ATOM 1207 N N . GLU A 1 160 ? 9.852 -9.871 -23.058 1.00 83.62 160 GLU A N 1
ATOM 1208 C CA . GLU A 1 160 ? 8.575 -9.195 -22.792 1.00 83.62 160 GLU A CA 1
ATOM 1209 C C . GLU A 1 160 ? 8.641 -7.662 -22.940 1.00 83.62 160 GLU A C 1
ATOM 1211 O O . GLU A 1 160 ? 7.613 -6.989 -22.941 1.00 83.62 160 GLU A O 1
ATOM 1216 N N . LEU A 1 161 ? 9.841 -7.080 -23.043 1.00 84.81 161 LEU A N 1
ATOM 1217 C CA . LEU A 1 161 ? 10.048 -5.646 -23.276 1.00 84.81 161 LEU A CA 1
ATOM 1218 C C . LEU A 1 161 ? 10.170 -5.323 -24.775 1.00 84.81 161 LEU A C 1
ATOM 1220 O O . LEU A 1 161 ? 10.933 -4.441 -25.167 1.00 84.81 161 LEU A O 1
ATOM 1224 N N . ASP A 1 162 ? 9.413 -6.032 -25.612 1.00 83.31 162 ASP A N 1
ATOM 1225 C CA . ASP A 1 162 ? 9.376 -5.880 -27.074 1.00 83.31 162 ASP A CA 1
ATOM 1226 C C . ASP A 1 162 ? 8.826 -4.522 -27.543 1.00 83.31 162 ASP A C 1
ATOM 1228 O O . ASP A 1 162 ? 9.104 -4.070 -28.653 1.00 83.31 162 ASP A O 1
ATOM 1232 N N . TRP A 1 163 ? 8.090 -3.838 -26.672 1.00 87.38 163 TRP A N 1
ATOM 1233 C CA . TRP A 1 163 ? 7.582 -2.489 -26.886 1.00 87.38 163 TRP A CA 1
ATOM 1234 C C . TRP A 1 163 ? 8.657 -1.398 -26.755 1.00 87.38 163 TRP A C 1
ATOM 1236 O O . TRP A 1 163 ? 8.414 -0.253 -27.146 1.00 87.38 163 TRP A O 1
ATOM 1246 N N . PHE A 1 164 ? 9.843 -1.717 -26.223 1.00 83.44 164 PHE A N 1
ATOM 1247 C CA . PHE A 1 164 ? 10.990 -0.814 -26.243 1.00 83.44 164 PHE A CA 1
ATOM 1248 C C . PHE A 1 164 ? 11.847 -1.038 -27.488 1.00 83.44 164 PHE A C 1
ATOM 1250 O O . PHE A 1 164 ? 12.234 -2.155 -27.822 1.00 83.44 164 PHE A O 1
ATOM 1257 N N . ASP A 1 165 ? 12.261 0.060 -28.116 1.00 84.25 165 ASP A N 1
ATOM 1258 C CA . ASP A 1 165 ? 13.276 0.013 -29.162 1.00 84.25 165 ASP A CA 1
ATOM 1259 C C . ASP A 1 165 ? 14.633 -0.411 -28.575 1.00 84.25 165 ASP A C 1
ATOM 1261 O O . ASP A 1 165 ? 15.378 0.398 -28.009 1.00 84.25 165 ASP A O 1
ATOM 1265 N N . SER A 1 166 ? 14.960 -1.691 -28.744 1.00 81.25 166 SER A N 1
ATOM 1266 C CA . SER A 1 166 ? 16.188 -2.313 -28.247 1.00 81.25 166 SER A CA 1
ATOM 1267 C C . SER A 1 166 ? 17.456 -1.626 -28.756 1.00 81.25 166 SER A C 1
ATOM 1269 O O . SER A 1 166 ? 18.449 -1.568 -28.032 1.00 81.25 166 SER A O 1
ATOM 1271 N N . SER A 1 167 ? 17.423 -1.007 -29.943 1.00 83.06 167 SER A N 1
ATOM 1272 C CA . SER A 1 167 ? 18.560 -0.249 -30.486 1.00 83.06 167 SER A CA 1
ATOM 1273 C C . SER A 1 167 ? 18.858 1.041 -29.712 1.00 83.06 167 SER A C 1
ATOM 1275 O O . SER A 1 167 ? 19.959 1.589 -29.805 1.00 83.06 167 SER A O 1
ATOM 1277 N N . S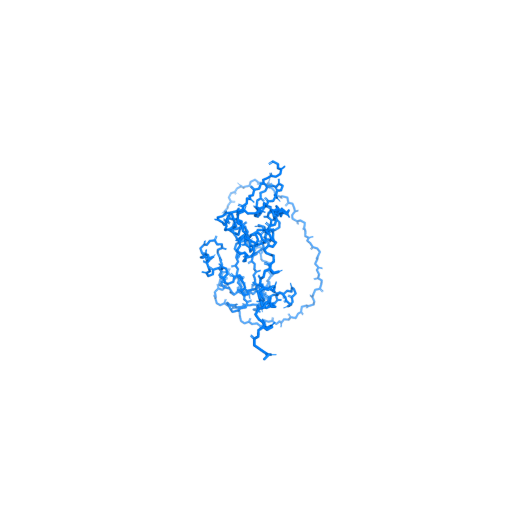ER A 1 168 ? 17.880 1.541 -28.952 1.00 86.12 168 SER A N 1
ATOM 1278 C CA . SER A 1 168 ? 18.002 2.739 -28.121 1.00 86.12 168 SER A CA 1
ATOM 1279 C C . SER A 1 168 ? 18.494 2.437 -26.704 1.00 86.12 168 SER A C 1
ATOM 1281 O O . SER A 1 168 ? 18.930 3.362 -26.010 1.00 86.12 168 SER A O 1
ATOM 1283 N N . ILE A 1 169 ? 18.446 1.174 -26.272 1.00 86.31 169 ILE A N 1
ATOM 1284 C CA . ILE A 1 169 ? 18.867 0.737 -24.938 1.00 86.31 169 ILE A CA 1
ATOM 1285 C C . ILE A 1 169 ? 20.378 0.523 -24.931 1.00 86.31 169 ILE A C 1
ATOM 1287 O O . ILE A 1 169 ? 20.938 -0.150 -25.793 1.00 86.31 169 ILE A O 1
ATOM 1291 N N . TYR A 1 170 ? 21.055 1.092 -23.936 1.00 86.81 170 TYR A N 1
ATOM 1292 C CA . TYR A 1 170 ? 22.490 0.871 -23.742 1.00 86.81 170 TYR A CA 1
ATOM 1293 C C . TYR A 1 170 ? 22.828 0.164 -22.431 1.00 86.81 170 TYR A C 1
ATOM 1295 O O . TYR A 1 170 ? 23.958 -0.299 -22.281 1.00 86.81 170 TYR A O 1
ATOM 1303 N N . SER A 1 171 ? 21.884 0.085 -21.492 1.00 87.56 171 SER A N 1
ATOM 1304 C CA . SER A 1 171 ? 22.038 -0.633 -20.229 1.00 87.56 171 SER A CA 1
ATOM 1305 C C . SER A 1 171 ? 20.683 -1.142 -19.749 1.00 87.56 171 SER A C 1
ATOM 1307 O O . SER A 1 171 ? 19.686 -0.418 -19.794 1.00 87.56 171 SER A O 1
ATOM 1309 N N . TYR A 1 172 ? 20.677 -2.379 -19.267 1.00 89.19 172 TYR A N 1
ATOM 1310 C CA . TYR A 1 172 ? 19.588 -2.984 -18.516 1.00 89.19 172 TYR A CA 1
ATOM 1311 C C . TYR A 1 172 ? 20.175 -3.653 -17.273 1.00 89.19 172 TYR A C 1
ATOM 1313 O O . TYR A 1 172 ? 21.288 -4.183 -17.315 1.00 89.19 172 TYR A O 1
ATOM 1321 N N . ARG A 1 173 ? 19.433 -3.585 -16.168 1.00 91.00 173 ARG A N 1
ATOM 1322 C CA . ARG A 1 173 ? 19.747 -4.259 -14.909 1.00 91.00 173 ARG A CA 1
ATOM 1323 C C . ARG A 1 173 ? 18.459 -4.789 -14.300 1.00 91.00 173 ARG A C 1
ATOM 1325 O O . ARG A 1 173 ? 17.556 -3.989 -14.026 1.00 91.00 173 ARG A O 1
ATOM 1332 N N . GLU A 1 174 ? 18.396 -6.087 -14.015 1.00 91.75 174 GLU A N 1
ATOM 1333 C CA . GLU A 1 174 ? 17.329 -6.615 -13.163 1.00 91.75 174 GLU A CA 1
ATOM 1334 C C . GLU A 1 174 ? 17.529 -6.102 -11.725 1.00 91.75 174 GLU A C 1
ATOM 1336 O O . GLU A 1 174 ? 18.591 -6.242 -11.118 1.00 91.75 174 GLU A O 1
ATOM 1341 N N . MET A 1 175 ? 16.504 -5.448 -11.189 1.00 94.38 175 MET A N 1
ATOM 1342 C CA . MET A 1 175 ? 16.471 -4.922 -9.824 1.00 94.38 175 MET A CA 1
ATOM 1343 C C . MET A 1 175 ? 15.715 -5.860 -8.881 1.00 94.38 175 MET A C 1
ATOM 1345 O O . MET A 1 175 ? 15.941 -5.835 -7.677 1.00 94.38 175 MET A O 1
ATOM 1349 N N . GLY A 1 176 ? 14.800 -6.678 -9.393 1.00 94.88 176 GLY A N 1
ATOM 1350 C CA . GLY A 1 176 ? 14.038 -7.623 -8.591 1.00 94.88 176 GLY A CA 1
ATOM 1351 C C . GLY A 1 176 ? 13.154 -8.527 -9.433 1.00 94.88 176 GLY A C 1
ATOM 1352 O O . GLY A 1 176 ? 12.899 -8.272 -10.609 1.00 94.88 176 GLY A O 1
ATOM 1353 N N . ASN A 1 177 ? 12.665 -9.580 -8.794 1.00 95.50 177 ASN A N 1
ATOM 1354 C CA . ASN A 1 177 ? 11.796 -10.583 -9.392 1.00 95.50 177 ASN A CA 1
ATOM 1355 C C . ASN A 1 177 ? 10.593 -10.841 -8.465 1.00 95.50 177 ASN A C 1
ATOM 1357 O O . ASN A 1 177 ? 10.556 -10.307 -7.352 1.00 95.50 177 ASN A O 1
ATOM 1361 N N . PRO A 1 178 ? 9.615 -11.672 -8.861 1.00 96.81 178 PRO A N 1
ATOM 1362 C CA . PRO A 1 178 ? 8.424 -11.935 -8.053 1.00 96.81 178 PRO A CA 1
ATOM 1363 C C . PRO A 1 178 ? 8.679 -12.478 -6.633 1.00 96.81 178 PRO A C 1
ATOM 1365 O O . PRO A 1 178 ? 7.765 -12.476 -5.814 1.00 96.81 178 PRO A O 1
ATOM 1368 N N . ASN A 1 179 ? 9.899 -12.913 -6.301 1.00 96.75 179 ASN A N 1
ATOM 1369 C CA . ASN A 1 179 ? 10.257 -13.312 -4.937 1.00 96.75 179 ASN A CA 1
ATOM 1370 C C . ASN A 1 179 ? 10.800 -12.151 -4.081 1.00 96.75 179 ASN A C 1
ATOM 1372 O O . ASN A 1 179 ? 10.888 -12.286 -2.862 1.00 96.75 179 ASN A O 1
ATOM 1376 N N . THR A 1 180 ? 11.206 -11.032 -4.691 1.00 97.31 180 THR A N 1
ATOM 1377 C CA . THR A 1 180 ? 11.896 -9.918 -4.011 1.00 97.31 180 THR A CA 1
ATOM 1378 C C . THR A 1 180 ? 11.244 -8.554 -4.221 1.00 97.31 180 THR A C 1
ATOM 1380 O O . THR A 1 180 ? 11.531 -7.620 -3.466 1.00 97.31 180 THR A O 1
ATOM 1383 N N . THR A 1 181 ? 10.344 -8.428 -5.199 1.00 98.25 181 THR A N 1
ATOM 1384 C CA . THR A 1 181 ? 9.607 -7.201 -5.512 1.00 98.25 181 THR A CA 1
ATOM 1385 C C . THR A 1 181 ? 8.116 -7.453 -5.699 1.00 98.25 181 THR A C 1
ATOM 1387 O O . THR A 1 181 ? 7.682 -8.489 -6.196 1.00 98.25 181 THR A O 1
ATOM 1390 N N . ALA A 1 182 ? 7.310 -6.496 -5.255 1.00 98.56 182 ALA A N 1
ATOM 1391 C CA . ALA A 1 182 ? 5.858 -6.515 -5.376 1.00 98.56 182 ALA A CA 1
ATOM 1392 C C . ALA A 1 182 ? 5.338 -5.092 -5.604 1.00 98.56 182 ALA A C 1
ATOM 1394 O O . ALA A 1 182 ? 6.077 -4.119 -5.465 1.00 98.56 182 ALA A O 1
ATOM 1395 N N . GLN A 1 183 ? 4.067 -4.953 -5.956 1.00 98.38 183 GLN A N 1
ATOM 1396 C CA . GLN A 1 183 ? 3.435 -3.659 -6.165 1.00 98.38 183 GLN A CA 1
ATOM 1397 C C . GLN A 1 183 ? 2.033 -3.633 -5.563 1.00 98.38 183 GLN A C 1
ATOM 1399 O O . GLN A 1 183 ? 1.324 -4.637 -5.590 1.00 98.38 183 GLN A O 1
ATOM 1404 N N . VAL A 1 184 ? 1.632 -2.469 -5.058 1.00 98.56 184 VAL A N 1
ATOM 1405 C CA . VAL A 1 184 ? 0.259 -2.146 -4.642 1.00 98.56 184 VAL A CA 1
ATOM 1406 C C . VAL A 1 184 ? -0.180 -0.831 -5.276 1.00 98.56 184 VAL A C 1
ATOM 1408 O O . VAL A 1 184 ? 0.654 0.004 -5.619 1.00 98.56 184 VAL A O 1
ATOM 1411 N N . HIS A 1 185 ? -1.487 -0.606 -5.393 1.00 98.62 185 HIS A N 1
ATOM 1412 C CA . HIS A 1 185 ? -2.031 0.713 -5.699 1.00 98.62 185 HIS A CA 1
ATOM 1413 C C . HIS A 1 185 ? -2.118 1.544 -4.402 1.00 98.62 185 HIS A C 1
ATOM 1415 O O . HIS A 1 185 ? -2.950 1.233 -3.548 1.00 98.62 185 HIS A O 1
ATOM 1421 N N . PRO A 1 186 ? -1.334 2.625 -4.223 1.00 98.44 186 PRO A N 1
ATOM 1422 C CA . PRO A 1 186 ? -1.163 3.234 -2.895 1.00 98.44 186 PRO A CA 1
ATOM 1423 C C . PRO A 1 186 ? -2.414 3.902 -2.327 1.00 98.44 186 PRO A C 1
ATOM 1425 O O . PRO A 1 186 ? -2.715 3.737 -1.143 1.00 98.44 186 PRO A O 1
ATOM 1428 N N . PHE A 1 187 ? -3.181 4.593 -3.179 1.00 98.62 187 PHE A N 1
ATOM 1429 C CA . PHE A 1 187 ? -4.483 5.144 -2.797 1.00 98.62 187 PHE A CA 1
ATOM 1430 C C . PHE A 1 187 ? -5.433 4.046 -2.301 1.00 98.62 187 PHE A C 1
ATOM 1432 O O . PHE A 1 187 ? -5.845 4.093 -1.147 1.00 98.62 187 PHE A O 1
ATOM 1439 N N . LEU A 1 188 ? -5.684 3.016 -3.123 1.00 98.75 188 LEU A N 1
ATOM 1440 C CA . LEU A 1 188 ? -6.570 1.900 -2.773 1.00 98.75 188 LEU A CA 1
ATOM 1441 C C . LEU A 1 188 ? -6.105 1.127 -1.537 1.00 98.75 188 LEU A C 1
ATOM 1443 O O . LEU A 1 188 ? -6.935 0.722 -0.729 1.00 98.75 188 LEU A O 1
ATOM 1447 N N . PHE A 1 189 ? -4.795 0.927 -1.360 1.00 98.75 189 PHE A N 1
ATOM 1448 C CA . PHE A 1 189 ? -4.266 0.275 -0.163 1.00 98.75 189 PHE A CA 1
ATOM 1449 C C . PHE A 1 189 ? -4.564 1.112 1.084 1.00 98.75 189 PHE A C 1
ATOM 1451 O O . PHE A 1 189 ? -5.119 0.603 2.055 1.00 98.75 189 PHE A O 1
ATOM 1458 N N . THR A 1 190 ? -4.275 2.414 1.038 1.00 98.62 190 THR A N 1
ATOM 1459 C CA . THR A 1 190 ? -4.505 3.321 2.171 1.00 98.62 190 THR A CA 1
ATOM 1460 C C . THR A 1 190 ? -5.989 3.419 2.532 1.00 98.62 190 THR A C 1
ATOM 1462 O O . THR A 1 190 ? -6.335 3.274 3.705 1.00 98.62 190 THR A O 1
ATOM 1465 N N . THR A 1 191 ? -6.874 3.611 1.549 1.00 98.44 191 THR A N 1
ATOM 1466 C CA . THR A 1 191 ? -8.324 3.680 1.792 1.00 98.44 191 THR A CA 1
ATOM 1467 C C . THR A 1 191 ? -8.878 2.344 2.279 1.00 98.44 191 THR A C 1
ATOM 1469 O O . THR A 1 191 ? -9.654 2.333 3.229 1.00 98.44 191 THR A O 1
ATOM 1472 N N . SER A 1 192 ? -8.410 1.215 1.735 1.00 98.69 192 SER A N 1
ATOM 1473 C CA . SER A 1 192 ? -8.817 -0.118 2.203 1.00 98.69 192 SER A CA 1
ATOM 1474 C C . SER A 1 192 ? -8.462 -0.348 3.668 1.00 98.69 192 SER A C 1
ATOM 1476 O O . SER A 1 192 ? -9.279 -0.882 4.412 1.00 98.69 192 SER A O 1
ATOM 1478 N N . MET A 1 193 ? -7.275 0.074 4.118 1.00 98.75 193 MET A N 1
ATOM 1479 C CA . MET A 1 193 ? -6.901 -0.049 5.532 1.00 98.75 193 MET A CA 1
ATOM 1480 C C . MET A 1 193 ? -7.805 0.799 6.437 1.00 98.75 193 MET A C 1
ATOM 1482 O O . MET A 1 193 ? -8.174 0.346 7.520 1.00 98.75 193 MET A O 1
ATOM 1486 N N . ALA A 1 194 ? -8.206 1.994 5.989 1.00 98.50 194 ALA A N 1
ATOM 1487 C CA . ALA A 1 194 ? -9.168 2.823 6.712 1.00 98.50 194 ALA A CA 1
ATOM 1488 C C . ALA A 1 194 ? -10.552 2.156 6.790 1.00 98.50 194 ALA A C 1
ATOM 1490 O O . ALA A 1 194 ? -11.113 2.050 7.878 1.00 98.50 194 ALA A O 1
ATOM 1491 N N . GLU A 1 195 ? -11.067 1.637 5.674 1.00 98.56 195 GLU A N 1
ATOM 1492 C CA . GLU A 1 195 ? -12.348 0.918 5.610 1.00 98.56 195 GLU A CA 1
ATOM 1493 C C . GLU A 1 195 ? -12.354 -0.328 6.504 1.00 98.56 195 GLU A C 1
ATOM 1495 O O . GLU A 1 195 ? -13.310 -0.576 7.236 1.00 98.56 195 GLU A O 1
ATOM 1500 N N . LEU A 1 196 ? -11.267 -1.106 6.494 1.00 98.62 196 LEU A N 1
ATOM 1501 C CA . LEU A 1 196 ? -11.112 -2.296 7.334 1.00 98.62 196 LEU A CA 1
ATOM 1502 C C . LEU A 1 196 ? -11.014 -1.955 8.827 1.00 98.62 196 LEU A C 1
ATOM 1504 O O . LEU A 1 196 ? -11.397 -2.774 9.669 1.00 98.62 196 LEU A O 1
ATOM 1508 N N . ALA A 1 197 ? -10.492 -0.776 9.173 1.00 98.38 197 ALA A N 1
ATOM 1509 C CA . ALA A 1 197 ? -10.521 -0.258 10.537 1.00 98.38 197 ALA A CA 1
ATOM 1510 C C . ALA A 1 197 ? -11.935 0.212 10.920 1.00 98.38 197 ALA A C 1
ATOM 1512 O O . ALA A 1 197 ? -12.412 -0.099 12.011 1.00 98.38 197 ALA A O 1
ATOM 1513 N N . GLN A 1 198 ? -12.631 0.912 10.022 1.00 97.88 198 GLN A N 1
ATOM 1514 C CA . GLN A 1 198 ? -14.004 1.376 10.239 1.00 97.88 198 GLN A CA 1
ATOM 1515 C C . GLN A 1 198 ? -14.982 0.214 10.422 1.00 97.88 198 GLN A C 1
ATOM 1517 O O . GLN A 1 198 ? -15.784 0.224 11.354 1.00 97.88 198 GLN A O 1
ATOM 1522 N N . ALA A 1 199 ? -14.864 -0.832 9.601 1.00 97.69 199 ALA A N 1
ATOM 1523 C CA . ALA A 1 199 ? -15.649 -2.059 9.733 1.00 97.69 199 ALA A CA 1
ATOM 1524 C C . ALA A 1 199 ? -15.441 -2.758 11.091 1.00 97.69 199 ALA A C 1
ATOM 1526 O O . ALA A 1 199 ? -16.323 -3.476 11.552 1.00 97.69 199 ALA A O 1
ATOM 1527 N N . ALA A 1 200 ? -14.299 -2.520 11.746 1.00 96.69 200 ALA A N 1
ATOM 1528 C CA . ALA A 1 200 ? -13.973 -3.023 13.080 1.00 96.69 200 ALA A CA 1
ATOM 1529 C C . ALA A 1 200 ? -14.273 -2.014 14.214 1.00 96.69 200 ALA A C 1
ATOM 1531 O O . ALA A 1 200 ? -13.883 -2.236 15.360 1.00 96.69 200 ALA A O 1
ATOM 1532 N N . GLY A 1 201 ? -14.968 -0.909 13.917 1.00 95.81 201 GLY A N 1
ATOM 1533 C CA . GLY A 1 201 ? -15.458 0.053 14.909 1.00 95.81 201 GLY A CA 1
ATOM 1534 C C . GLY A 1 201 ? -14.660 1.353 15.038 1.00 95.81 201 GLY A C 1
ATOM 1535 O O . GLY A 1 201 ? -15.012 2.188 15.875 1.00 95.81 201 GLY A O 1
ATOM 1536 N N . ALA A 1 202 ? -13.617 1.572 14.230 1.00 97.62 202 ALA A N 1
ATOM 1537 C CA . ALA A 1 202 ? -12.983 2.888 14.154 1.00 97.62 202 ALA A CA 1
ATOM 1538 C C . ALA A 1 202 ? -13.903 3.913 13.470 1.00 97.62 202 ALA A C 1
ATOM 1540 O O . ALA A 1 202 ? -14.748 3.586 12.639 1.00 97.62 202 ALA A O 1
ATOM 1541 N N . LYS A 1 203 ? -13.708 5.189 13.789 1.00 96.94 203 LYS A N 1
ATOM 1542 C CA . LYS A 1 203 ? -14.383 6.315 13.138 1.00 96.94 203 LYS A CA 1
ATOM 1543 C C . LYS A 1 203 ? -13.371 7.114 12.330 1.00 96.94 203 LYS A C 1
ATOM 1545 O O . LYS A 1 203 ? -12.195 7.160 12.680 1.00 96.94 203 LYS A O 1
ATOM 1550 N N . SER A 1 204 ? -13.830 7.786 11.285 1.00 91.50 204 SER A N 1
ATOM 1551 C CA . SER A 1 204 ? -13.046 8.804 10.584 1.00 91.50 204 SER A CA 1
ATOM 1552 C C . SER A 1 204 ? -13.803 10.121 10.589 1.00 91.50 204 SER A C 1
ATOM 1554 O O . SER A 1 204 ? -15.005 10.125 10.324 1.00 91.50 204 SER A O 1
ATOM 1556 N N . SER A 1 205 ? -13.105 11.222 10.839 1.00 88.81 205 SER A N 1
ATOM 1557 C CA . SER A 1 205 ? -13.654 12.570 10.735 1.00 88.81 205 SER A CA 1
ATOM 1558 C C . SER A 1 205 ? -12.770 13.425 9.842 1.00 88.81 205 SER A C 1
ATOM 1560 O O . SER A 1 205 ? -11.543 13.377 9.956 1.00 88.81 205 SER A O 1
ATOM 1562 N N . SER A 1 206 ? -13.412 14.232 8.999 1.00 81.31 206 SER A N 1
ATOM 1563 C CA . SER A 1 206 ? -12.777 15.417 8.427 1.00 81.31 206 SER A CA 1
ATOM 1564 C C . SER A 1 206 ? -12.691 16.497 9.509 1.00 81.31 206 SER A C 1
ATOM 1566 O O . SER A 1 206 ? -13.598 16.601 10.341 1.00 81.31 206 SER A O 1
ATOM 1568 N N . ALA A 1 207 ? -11.598 17.261 9.537 1.00 64.81 207 ALA A N 1
ATOM 1569 C CA . ALA A 1 207 ? -11.466 18.463 10.367 1.00 64.81 207 ALA A CA 1
ATOM 1570 C C . ALA A 1 207 ? -11.971 19.742 9.663 1.00 64.81 207 ALA A C 1
ATOM 1572 O O . ALA A 1 207 ? -11.959 20.810 10.276 1.00 64.81 207 ALA A O 1
ATOM 1573 N N . LEU A 1 208 ? -12.399 19.625 8.399 1.00 53.22 208 LEU A N 1
ATOM 1574 C CA . LEU A 1 208 ? -12.969 20.683 7.558 1.00 53.22 208 LEU A CA 1
ATOM 1575 C C . LEU A 1 208 ? -14.357 20.294 7.038 1.00 53.22 208 LEU A C 1
ATOM 1577 O O . LEU A 1 208 ? -14.543 19.095 6.710 1.00 53.22 208 LEU A O 1
#

InterPro domains:
  IPR006076 FAD dependent oxidoreductase [PF01266] (27-203)
  IPR036188 FAD/NAD(P)-binding domain superfamily [G3DSA:3.50.50.60] (28-203)

Radius of gyration: 27.59 Å; chains: 1; bounding box: 48×54×104 Å

pLDDT: mean 81.72, std 22.31, range [33.47, 98.75]

Foldseek 3Di:
DPPPPPVVVVVVVVVVPPPPVPAAEEAEQEALAQVSLLVLLVLLVDPPDDLVRYAYEYEYQPDRLPDDQQPDPFKQFCPDDDNVCNVVVSVVVVVVCVVPVQCVQWVKAQAWDKDWDFDDDDDDPPPDDDDDDDDDDDDDDDDDDDDDDDQDQPDDDDPVVVVDDPVGTRHMDTPDGSVGMIGTNRNSSSVVSNVSSVVSRHHYDHPD

Sequence (208 aa):
LYLFIIIPHILYTALLTSTMASEPRNIVIIGGGIIGCTSAYFLTRHPAFNPSLHSITILEATSIASGASGKAGGLLALWAYPDCIVPLSYRLHAELAKEHDGAKRWGYRAVHCGSIDAKGKKLEDSENGGEIAEGGEEWKKLPKTHIKRGKTIGDEIPAELDWFDSSSIYSYREMGNPNTTAQVHPFLFTTSMAELAQAAGAKSSSAL